Protein AF-A0A261KTI2-F1 (afdb_monomer)

Mean predicted aligned error: 11.31 Å

Nearest PDB structures (foldseek):
  7b5h-assembly1_AC  TM=6.248E-01  e=8.295E-04  Nostoc sp. PCC 7120 = FACHB-418
  7b5h-assembly1_AB  TM=5.427E-01  e=4.202E-04  Nostoc sp. PCC 7120 = FACHB-418
  7b5h-assembly1_AA  TM=5.894E-01  e=1.382E-03  Nostoc sp. PCC 7120 = FACHB-418

Solvent-accessible surface area (backbone atoms only — not comparable to full-atom values): 17090 Å² total; per-residue (Å²): 134,68,74,90,76,68,70,90,76,66,70,62,82,85,62,89,90,61,84,87,48,72,67,50,56,52,33,40,51,48,31,56,53,50,52,52,18,49,52,37,52,59,45,40,45,50,18,40,75,45,68,52,45,77,45,79,36,97,51,76,32,30,37,29,35,33,47,29,34,31,32,28,63,71,27,44,71,28,56,37,72,59,37,34,26,47,95,89,42,80,39,58,43,54,98,74,30,32,67,45,79,54,73,52,73,92,49,51,73,37,54,28,38,33,30,40,28,69,38,73,43,76,29,92,39,95,91,49,62,88,39,75,38,73,42,20,33,42,46,76,38,47,62,91,82,49,78,84,56,76,50,46,40,52,53,27,38,37,40,26,42,67,43,84,48,97,54,105,59,75,58,47,44,45,74,47,80,41,57,87,65,43,44,60,52,41,72,38,72,96,62,58,74,90,74,59,71,94,72,70,77,82,84,77,58,74,92,74,56,73,90,76,57,69,88,76,61,84,74,85,82,78,56,74,93,74,52,76,60,73,92,72,56,96,65,84,80,53,76,88,73,55,72,91,74,61,70,91,75,66,80,82,85,76,60,74,92,76,57,75,92,74,58,74,86,75,58,86,75,85,85,83,79,82,130

Secondary structure (DSSP, 8-state):
--GGG------PPP-TT----HHHHHHHHHHHHHHHHHHHHHHEESEEEEE--EEE-SSTTEEEE--EEEE-TTS-EEEESSEEEETTEEEEEETTEEEEE--SGGGTTEEEEEEEE--EEE---TT-TTPEEE-PEEEEEETTT----TTEEEEEEEEEEEE--SSSSPPEEEEEEE-TTPPBPEE-GGGSPP--GGG--SPPPGGGS----GGG--S----GGGSPPGGG--SPPPGGGS----GGG--SPPPGGGSPPPPGGG--S--PPP-

pLDDT: mean 86.78, std 11.0, range [54.0, 98.38]

Structure (mmCIF, N/CA/C/O backbone):
data_AF-A0A261KTI2-F1
#
_entry.id   AF-A0A261KTI2-F1
#
loop_
_atom_site.group_PDB
_atom_site.id
_atom_site.type_symbol
_atom_site.label_atom_id
_atom_site.label_alt_id
_atom_site.label_comp_id
_atom_site.label_asym_id
_atom_site.label_entity_id
_atom_site.label_seq_id
_atom_site.pdbx_PDB_ins_code
_atom_site.Cartn_x
_atom_site.Cartn_y
_atom_site.Cartn_z
_atom_site.occupancy
_atom_site.B_iso_or_equiv
_atom_site.auth_seq_id
_atom_site.auth_comp_id
_atom_site.auth_asym_id
_atom_site.auth_atom_id
_atom_site.pdbx_PDB_model_num
ATOM 1 N N . MET A 1 1 ? -15.050 9.091 -4.098 1.00 62.00 1 MET A N 1
ATOM 2 C CA . MET A 1 1 ? -15.253 9.089 -5.570 1.00 62.00 1 MET A CA 1
ATOM 3 C C . MET A 1 1 ? -16.630 9.663 -5.857 1.00 62.00 1 MET A C 1
ATOM 5 O O . MET A 1 1 ? -17.587 9.186 -5.263 1.00 62.00 1 MET A O 1
ATOM 9 N N . ASN A 1 2 ? -16.716 10.694 -6.698 1.00 66.12 2 ASN A N 1
ATOM 10 C CA . ASN A 1 2 ? -17.983 11.279 -7.139 1.00 66.12 2 ASN A CA 1
ATOM 11 C C . ASN A 1 2 ? -18.695 10.296 -8.090 1.00 66.12 2 ASN A C 1
ATOM 13 O O . ASN A 1 2 ? -18.054 9.778 -9.008 1.00 66.12 2 ASN A O 1
ATOM 17 N N . THR A 1 3 ? -19.985 10.027 -7.877 1.00 70.88 3 THR A N 1
ATOM 18 C CA . THR A 1 3 ? -20.785 9.113 -8.717 1.00 70.88 3 THR A CA 1
ATOM 19 C C . THR A 1 3 ? -20.888 9.584 -10.167 1.00 70.88 3 THR A C 1
ATOM 21 O O . THR A 1 3 ? -21.030 8.755 -11.059 1.00 70.88 3 THR A O 1
ATOM 24 N N . GLN A 1 4 ? -20.694 10.883 -10.416 1.00 67.25 4 GLN A N 1
ATOM 25 C CA . GLN A 1 4 ? -20.643 11.483 -11.756 1.00 67.25 4 GLN A CA 1
ATOM 26 C C . GLN A 1 4 ? -19.500 10.947 -12.641 1.00 67.25 4 GLN A C 1
ATOM 28 O O . GLN A 1 4 ? -19.539 11.097 -13.857 1.00 67.25 4 GLN A O 1
ATOM 33 N N . ASN A 1 5 ? -18.486 10.302 -12.049 1.00 72.81 5 ASN A N 1
ATOM 34 C CA . ASN A 1 5 ? -17.353 9.724 -12.780 1.00 72.81 5 ASN A CA 1
ATOM 35 C C . ASN A 1 5 ? -17.474 8.207 -13.003 1.00 72.81 5 ASN A C 1
ATOM 37 O O . ASN A 1 5 ? -16.560 7.603 -13.571 1.00 72.81 5 ASN A O 1
ATOM 41 N N . LEU A 1 6 ? -18.562 7.570 -12.555 1.00 82.75 6 LEU A N 1
ATOM 42 C CA . LEU A 1 6 ? -18.787 6.145 -12.792 1.00 82.75 6 LEU A CA 1
ATOM 43 C C . LEU A 1 6 ? -19.265 5.931 -14.229 1.00 82.75 6 LEU A C 1
ATOM 45 O O . LEU A 1 6 ? -20.195 6.582 -14.698 1.00 82.75 6 LEU A O 1
ATOM 49 N N . LYS A 1 7 ? -18.625 4.996 -14.929 1.00 85.56 7 LYS A N 1
ATOM 50 C CA . LYS A 1 7 ? -18.986 4.604 -16.294 1.00 85.56 7 LYS A CA 1
ATOM 51 C C . LYS A 1 7 ? -19.443 3.153 -16.296 1.00 85.56 7 LYS A C 1
ATOM 53 O O . LYS A 1 7 ? -18.895 2.334 -15.562 1.00 85.56 7 LYS A O 1
ATOM 58 N N . SER A 1 8 ? -20.426 2.840 -17.140 1.00 92.06 8 SER A N 1
ATOM 59 C CA . SER A 1 8 ? -20.807 1.451 -17.404 1.00 92.06 8 SER A CA 1
ATOM 60 C C . SER A 1 8 ? -19.604 0.671 -17.940 1.00 92.06 8 SER A C 1
ATOM 62 O O . SER A 1 8 ? -18.870 1.174 -18.795 1.00 92.06 8 SER A O 1
ATOM 64 N N . ILE A 1 9 ? -19.400 -0.544 -17.428 1.00 94.69 9 ILE A N 1
ATOM 65 C CA . ILE A 1 9 ? -18.317 -1.436 -17.843 1.00 94.69 9 ILE A CA 1
ATOM 66 C C . ILE A 1 9 ? -18.925 -2.505 -18.765 1.00 94.69 9 ILE A C 1
ATOM 68 O O . ILE A 1 9 ? -19.623 -3.397 -18.278 1.00 94.69 9 ILE A O 1
ATOM 72 N N . PRO A 1 10 ? -18.709 -2.434 -20.091 1.00 95.38 10 PRO A N 1
ATOM 73 C CA . PRO A 1 10 ? -19.283 -3.398 -21.021 1.00 95.38 10 PRO A CA 1
ATOM 74 C C . PRO A 1 10 ? -18.637 -4.777 -20.844 1.00 95.38 10 PRO A C 1
ATOM 76 O O . PRO A 1 10 ? -17.414 -4.885 -20.781 1.00 95.38 10 PRO A O 1
ATOM 79 N N . LYS A 1 11 ? -19.461 -5.828 -20.820 1.00 97.00 11 LYS A N 1
ATOM 80 C CA . LYS A 1 11 ? -19.029 -7.232 -20.772 1.00 97.00 11 LYS A CA 1
ATOM 81 C C . LYS A 1 11 ? -19.189 -7.903 -22.137 1.00 97.00 11 LYS A C 1
ATOM 83 O O . LYS A 1 11 ? -20.129 -7.573 -22.867 1.00 97.00 11 LYS A O 1
ATOM 88 N N . GLN A 1 12 ? -18.313 -8.850 -22.482 1.00 97.62 12 GLN A N 1
ATOM 89 C CA . GLN A 1 12 ? -18.486 -9.645 -23.694 1.00 97.62 12 GLN A CA 1
ATOM 90 C C . GLN A 1 12 ? -19.656 -10.625 -23.528 1.00 97.62 12 GLN A C 1
ATOM 92 O O . GLN A 1 12 ? -19.701 -11.423 -22.593 1.00 97.62 12 GLN A O 1
ATOM 97 N N . ARG A 1 13 ? -20.611 -10.585 -24.463 1.00 97.00 13 ARG A N 1
ATOM 98 C CA . ARG A 1 13 ? -21.630 -11.629 -24.601 1.00 97.00 13 ARG A CA 1
ATOM 99 C C . ARG A 1 13 ? -21.168 -12.612 -25.667 1.00 97.00 13 ARG A C 1
ATOM 101 O O . ARG A 1 13 ? -21.059 -12.233 -26.830 1.00 97.00 13 ARG A O 1
ATOM 108 N N . TYR A 1 14 ? -20.931 -13.851 -25.261 1.00 97.38 14 TYR A N 1
ATOM 109 C CA . TYR A 1 14 ? -20.654 -14.959 -26.170 1.00 97.38 14 TYR A CA 1
ATOM 110 C C . TYR A 1 14 ? -21.954 -15.651 -26.590 1.00 97.38 14 TYR A C 1
ATOM 112 O O . TYR A 1 14 ? -22.936 -15.641 -25.840 1.00 97.38 14 TYR A O 1
ATOM 120 N N . TYR A 1 15 ? -21.967 -16.221 -27.790 1.00 97.19 15 TYR A N 1
ATOM 121 C CA . TYR A 1 15 ? -23.091 -16.988 -28.325 1.00 97.19 15 TYR A CA 1
ATOM 122 C C . TYR A 1 15 ? -22.604 -18.108 -29.247 1.00 97.19 15 TYR A C 1
ATOM 124 O O . TYR A 1 15 ? -21.469 -18.087 -29.729 1.00 97.19 15 TYR A O 1
ATOM 132 N N . ASP A 1 16 ? -23.471 -19.091 -29.476 1.00 97.94 16 ASP A N 1
ATOM 133 C CA . ASP A 1 16 ? -23.137 -20.278 -30.256 1.00 97.94 16 ASP A CA 1
ATOM 134 C C . ASP A 1 16 ? -22.723 -19.917 -31.682 1.00 97.94 16 ASP A C 1
ATOM 136 O O . ASP A 1 16 ? -23.328 -19.062 -32.331 1.00 97.94 16 ASP A O 1
ATOM 140 N N . GLN A 1 17 ? -21.680 -20.596 -32.166 1.00 96.81 17 GLN A N 1
ATOM 141 C CA . GLN A 1 17 ? -21.107 -20.407 -33.504 1.00 96.81 17 GLN A CA 1
ATOM 142 C C . GLN A 1 17 ? -20.561 -18.990 -33.768 1.00 96.81 17 GLN A C 1
ATOM 144 O O . GLN A 1 17 ? -20.300 -18.625 -34.915 1.00 96.81 17 GLN A O 1
ATOM 149 N N . GLN A 1 18 ? -20.336 -18.188 -32.722 1.00 96.81 18 GLN A N 1
ATOM 150 C CA . GLN A 1 18 ? -19.646 -16.912 -32.860 1.00 96.81 18 GLN A CA 1
ATOM 151 C C . GLN A 1 18 ? -18.210 -17.125 -33.359 1.00 96.81 18 GLN A C 1
ATOM 153 O O . GLN A 1 18 ? -17.408 -17.814 -32.728 1.00 96.81 18 GLN A O 1
ATOM 158 N N . LEU A 1 19 ? -17.843 -16.432 -34.438 1.00 97.75 19 LEU A N 1
ATOM 159 C CA . LEU A 1 19 ? -16.442 -16.259 -34.808 1.00 97.75 19 LEU A CA 1
ATOM 160 C C . LEU A 1 19 ? -15.787 -15.245 -33.858 1.00 97.75 19 LEU A C 1
ATOM 162 O O . LEU A 1 19 ? -16.093 -14.051 -33.922 1.00 97.75 19 LEU A O 1
ATOM 166 N N . LEU A 1 20 ? -14.901 -15.721 -32.981 1.00 97.69 20 LEU A N 1
ATOM 167 C CA . LEU A 1 20 ? -14.215 -14.890 -31.988 1.00 97.69 20 LEU A CA 1
ATOM 168 C C . LEU A 1 20 ? -13.202 -13.946 -32.642 1.00 97.69 20 LEU A C 1
ATOM 170 O O . LEU A 1 20 ? -12.372 -14.362 -33.452 1.00 97.69 20 LEU A O 1
ATOM 174 N N . LYS A 1 21 ? -13.250 -12.669 -32.257 1.00 97.69 21 LYS A N 1
ATOM 175 C CA . LYS A 1 21 ? -12.340 -11.618 -32.733 1.00 97.69 21 LYS A CA 1
ATOM 176 C C . LYS A 1 21 ? -11.503 -11.072 -31.580 1.00 97.69 21 LYS A C 1
ATOM 178 O O . LYS A 1 21 ? -11.926 -11.101 -30.429 1.00 97.69 21 LYS A O 1
ATOM 183 N N . LEU A 1 22 ? -10.359 -10.461 -31.896 1.00 95.62 22 LEU A N 1
ATOM 184 C CA . LEU A 1 22 ? -9.501 -9.774 -30.916 1.00 95.62 22 LEU A CA 1
ATOM 185 C C . LEU A 1 22 ? -10.292 -8.821 -30.000 1.00 95.62 22 LEU A C 1
ATOM 187 O O . LEU A 1 22 ? -10.074 -8.786 -28.793 1.00 95.62 22 LEU A O 1
ATOM 191 N N . VAL A 1 23 ? -11.251 -8.082 -30.567 1.00 96.81 23 VAL A N 1
ATOM 192 C CA . VAL A 1 23 ? -12.087 -7.141 -29.810 1.00 96.81 23 VAL A CA 1
ATOM 193 C C . VAL A 1 23 ? -12.954 -7.823 -28.746 1.00 96.81 23 VAL A C 1
ATOM 195 O O . VAL A 1 23 ? -13.240 -7.200 -27.727 1.00 96.81 23 VAL A O 1
ATOM 198 N N . ASP A 1 24 ? -13.346 -9.085 -28.944 1.00 97.12 24 ASP A N 1
ATOM 199 C CA . ASP A 1 24 ? -14.139 -9.837 -27.968 1.00 97.12 24 ASP A CA 1
ATOM 200 C C . ASP A 1 24 ? -13.289 -10.163 -26.729 1.00 97.12 24 ASP A C 1
ATOM 202 O O . ASP A 1 24 ? -13.703 -9.896 -25.599 1.00 97.12 24 ASP A O 1
ATOM 206 N N . PHE A 1 25 ? -12.052 -10.624 -26.942 1.00 96.44 25 PHE A N 1
ATOM 207 C CA . PHE A 1 25 ? -11.092 -10.889 -25.866 1.00 96.44 25 PHE A CA 1
ATOM 208 C C . PHE A 1 25 ? -10.658 -9.612 -25.149 1.00 96.44 25 PHE A C 1
ATOM 210 O O . PHE A 1 25 ? -10.624 -9.578 -23.920 1.00 96.44 25 PHE A O 1
ATOM 217 N N . GLN A 1 26 ? -10.381 -8.537 -25.894 1.00 95.62 26 GLN A N 1
ATOM 218 C CA . GLN A 1 26 ? -10.013 -7.254 -25.298 1.00 95.62 26 GLN A CA 1
ATOM 219 C C . GLN A 1 26 ? -11.154 -6.695 -24.442 1.00 95.62 26 GLN A C 1
ATOM 221 O O . GLN A 1 26 ? -10.909 -6.142 -23.370 1.00 95.62 26 GLN A O 1
ATOM 226 N N . ARG A 1 27 ? -12.408 -6.847 -24.889 1.00 97.25 27 ARG A N 1
ATOM 227 C CA . ARG A 1 27 ? -13.583 -6.426 -24.118 1.00 97.25 27 ARG A CA 1
ATOM 228 C C . ARG A 1 27 ? -13.707 -7.222 -22.824 1.00 97.25 27 ARG A C 1
ATOM 230 O O . ARG A 1 27 ? -13.893 -6.608 -21.777 1.00 97.25 27 ARG A O 1
ATOM 237 N N . GLU A 1 28 ? -13.546 -8.543 -22.873 1.00 97.56 28 GLU A N 1
ATOM 238 C CA . GLU A 1 28 ? -13.609 -9.377 -21.667 1.00 97.56 28 GLU A CA 1
ATOM 239 C C . GLU A 1 28 ? -12.441 -9.097 -20.703 1.00 97.56 28 GLU A C 1
ATOM 241 O O . GLU A 1 28 ? -12.643 -8.952 -19.496 1.00 97.56 28 GLU A O 1
ATOM 246 N N . GLN A 1 29 ? -11.223 -8.904 -21.218 1.00 95.88 29 GLN A N 1
ATOM 247 C CA . GLN A 1 29 ? -10.071 -8.501 -20.405 1.00 95.88 29 GLN A CA 1
ATOM 248 C C . GLN A 1 29 ? -10.313 -7.142 -19.730 1.00 95.88 29 GLN A C 1
ATOM 250 O O . GLN A 1 29 ? -10.120 -6.997 -18.518 1.00 95.88 29 GLN A O 1
ATOM 255 N N . ASN A 1 30 ? -10.778 -6.151 -20.496 1.00 95.94 30 ASN A N 1
ATOM 256 C CA . ASN A 1 30 ? -11.079 -4.814 -19.991 1.00 95.94 30 ASN A CA 1
ATOM 257 C C . ASN A 1 30 ? -12.186 -4.841 -18.937 1.00 95.94 30 ASN A C 1
ATOM 259 O O . ASN A 1 30 ? -12.078 -4.121 -17.944 1.00 95.94 30 ASN A O 1
ATOM 263 N N . PHE A 1 31 ? -13.209 -5.683 -19.116 1.00 97.06 31 PHE A N 1
ATOM 264 C CA . PHE A 1 31 ? -14.271 -5.883 -18.133 1.00 97.06 31 PHE A CA 1
ATOM 265 C C . PHE A 1 31 ? -13.692 -6.292 -16.773 1.00 97.06 31 PHE A C 1
ATOM 267 O O . PHE A 1 31 ? -13.939 -5.628 -15.763 1.00 97.06 31 PHE A O 1
ATOM 274 N N . HIS A 1 32 ? -12.843 -7.322 -16.750 1.00 97.25 32 HIS A N 1
ATOM 275 C CA . HIS A 1 32 ? -12.219 -7.799 -15.516 1.00 97.25 32 HIS A CA 1
ATOM 276 C C . HIS A 1 32 ? -11.243 -6.791 -14.900 1.00 97.25 32 HIS A C 1
ATOM 278 O O . HIS A 1 32 ? -11.236 -6.607 -13.679 1.00 97.25 32 HIS A O 1
ATOM 284 N N . LEU A 1 33 ? -10.431 -6.118 -15.720 1.00 95.12 33 LEU A N 1
ATOM 285 C CA . LEU A 1 33 ? -9.509 -5.083 -15.246 1.00 95.12 33 LEU A CA 1
ATOM 286 C C . LEU A 1 33 ? -10.261 -3.910 -14.617 1.00 95.12 33 LEU A C 1
ATOM 288 O O . LEU A 1 33 ? -9.904 -3.473 -13.524 1.00 95.12 33 LEU A O 1
ATOM 292 N N . ALA A 1 34 ? -11.301 -3.413 -15.285 1.00 95.38 34 ALA A N 1
ATOM 293 C CA . ALA A 1 34 ? -12.088 -2.285 -14.808 1.00 95.38 34 ALA A CA 1
ATOM 294 C C . ALA A 1 34 ? -12.850 -2.630 -13.522 1.00 95.38 34 ALA A C 1
ATOM 296 O O . ALA A 1 34 ? -12.833 -1.828 -12.592 1.00 95.38 34 ALA A O 1
ATOM 297 N N . HIS A 1 35 ? -13.439 -3.828 -13.420 1.00 95.12 35 HIS A N 1
ATOM 298 C CA . HIS A 1 35 ? -14.119 -4.269 -12.196 1.00 95.12 35 HIS A CA 1
ATOM 299 C C . HIS A 1 35 ? -13.174 -4.329 -10.989 1.00 95.12 35 HIS A C 1
ATOM 301 O O . HIS A 1 35 ? -13.507 -3.786 -9.936 1.00 95.12 35 HIS A O 1
ATOM 307 N N . ARG A 1 36 ? -11.984 -4.933 -11.137 1.00 95.56 36 ARG A N 1
ATOM 308 C CA . ARG A 1 36 ? -10.998 -5.009 -10.042 1.00 95.56 36 ARG A CA 1
ATOM 309 C C . ARG A 1 36 ? -10.494 -3.628 -9.627 1.00 95.56 36 ARG A C 1
ATOM 311 O O . ARG A 1 36 ? -10.463 -3.323 -8.439 1.00 95.56 36 ARG A O 1
ATOM 318 N N . LYS A 1 37 ? -10.146 -2.778 -10.600 1.00 94.88 37 LYS A N 1
ATOM 319 C CA . LYS A 1 37 ? -9.703 -1.399 -10.335 1.00 94.88 37 LYS A CA 1
ATOM 320 C C . LYS A 1 37 ? -10.789 -0.599 -9.621 1.00 94.88 37 LYS A C 1
ATOM 322 O O . LYS A 1 37 ? -10.504 0.026 -8.606 1.00 94.88 37 LYS A O 1
ATOM 327 N N . LEU A 1 38 ? -12.034 -0.684 -10.093 1.00 93.56 38 LEU A N 1
ATOM 328 C CA . LEU A 1 38 ? -13.165 -0.006 -9.468 1.00 93.56 38 LEU A CA 1
ATOM 329 C C . LEU A 1 38 ? -13.383 -0.490 -8.031 1.00 93.56 38 LEU A C 1
ATOM 331 O O . LEU A 1 38 ? -13.522 0.335 -7.136 1.00 93.56 38 LEU A O 1
ATOM 335 N N . GLN A 1 39 ? -13.370 -1.803 -7.786 1.00 93.00 39 GLN A N 1
ATOM 336 C CA . GLN A 1 39 ? -13.510 -2.356 -6.436 1.00 93.00 39 GLN A CA 1
ATOM 337 C C . GLN A 1 39 ? -12.424 -1.821 -5.491 1.00 93.00 39 GLN A C 1
ATOM 339 O O . GLN A 1 39 ? -12.740 -1.360 -4.394 1.00 93.00 39 GLN A O 1
ATOM 344 N N . ASN A 1 40 ? -11.169 -1.806 -5.941 1.00 94.44 40 ASN A N 1
ATOM 345 C CA . ASN A 1 40 ? -10.053 -1.252 -5.177 1.00 94.44 40 ASN A CA 1
ATOM 346 C C . ASN A 1 40 ? -10.256 0.240 -4.876 1.00 94.44 40 ASN A C 1
ATOM 348 O O . ASN A 1 40 ? -10.199 0.644 -3.720 1.00 94.44 40 ASN A O 1
ATOM 352 N N . GLN A 1 41 ? -10.592 1.048 -5.886 1.00 92.00 41 GLN A N 1
ATOM 353 C CA . GLN A 1 41 ? -10.870 2.484 -5.727 1.00 92.00 41 GLN A CA 1
ATOM 354 C C . GLN A 1 41 ? -12.080 2.779 -4.835 1.00 92.00 41 GLN A C 1
ATOM 356 O O . GLN A 1 41 ? -12.215 3.881 -4.288 1.00 92.00 41 GLN A O 1
ATOM 361 N N . LEU A 1 42 ? -13.016 1.833 -4.742 1.00 91.00 42 LEU A N 1
ATOM 362 C CA . LEU A 1 42 ? -14.161 1.945 -3.859 1.00 91.00 42 LEU A CA 1
ATOM 363 C C . LEU A 1 42 ? -13.772 1.662 -2.410 1.00 91.00 42 LEU A C 1
ATOM 365 O O . LEU A 1 42 ? -14.240 2.373 -1.535 1.00 91.00 42 LEU A O 1
ATOM 369 N N . LEU A 1 43 ? -12.894 0.707 -2.131 1.00 91.62 43 LEU A N 1
ATOM 370 C CA . LEU A 1 43 ? -12.661 0.257 -0.756 1.00 91.62 43 LEU A CA 1
ATOM 371 C C . LEU A 1 43 ? -11.399 0.836 -0.111 1.00 91.62 43 LEU A C 1
ATOM 373 O O . LEU A 1 43 ? -11.350 0.947 1.113 1.00 91.62 43 LEU A O 1
ATOM 377 N N . LEU A 1 44 ? -10.397 1.209 -0.907 1.00 94.25 44 LEU A N 1
ATOM 378 C CA . LEU A 1 44 ? -9.035 1.440 -0.435 1.00 94.25 44 LEU A CA 1
ATOM 379 C C . LEU A 1 44 ? -8.522 2.831 -0.814 1.00 94.25 44 LEU A C 1
ATOM 381 O O . LEU A 1 44 ? -8.784 3.339 -1.907 1.00 94.25 44 LEU A O 1
ATOM 385 N N . LYS A 1 45 ? -7.754 3.437 0.094 1.00 94.69 45 LYS A N 1
ATOM 386 C CA . LYS A 1 45 ? -6.867 4.562 -0.215 1.00 94.69 45 LYS A CA 1
ATOM 387 C C . LYS A 1 45 ? -5.559 4.020 -0.816 1.00 94.69 45 LYS A C 1
ATOM 389 O O . LYS A 1 45 ? -5.099 2.964 -0.379 1.00 94.69 45 LYS A O 1
ATOM 394 N N . PRO A 1 46 ? -4.962 4.713 -1.804 1.00 96.12 46 PRO A N 1
ATOM 395 C CA . PRO A 1 46 ? -3.707 4.285 -2.419 1.00 96.12 46 PRO A CA 1
ATOM 396 C C . PRO A 1 46 ? -2.551 4.300 -1.413 1.00 96.12 46 PRO A C 1
ATOM 398 O O . PRO A 1 46 ? -2.539 5.121 -0.496 1.00 96.12 46 PRO A O 1
ATOM 401 N N . GLY A 1 47 ? -1.572 3.419 -1.607 1.00 97.50 47 GLY A N 1
ATOM 402 C CA . GLY A 1 47 ? -0.433 3.274 -0.704 1.00 97.50 47 GLY A CA 1
ATOM 403 C C . GLY A 1 47 ? 0.320 1.959 -0.874 1.00 97.50 47 GLY A C 1
ATOM 404 O O . GLY A 1 47 ? 0.126 1.232 -1.847 1.00 97.50 47 GLY A O 1
ATOM 405 N N . ILE A 1 48 ? 1.187 1.647 0.080 1.00 98.25 48 ILE A N 1
ATOM 406 C CA . ILE A 1 48 ? 1.972 0.416 0.150 1.00 98.25 48 ILE A CA 1
ATOM 407 C C . ILE A 1 48 ? 1.127 -0.670 0.824 1.00 98.25 48 ILE A C 1
ATOM 409 O O . ILE A 1 48 ? 0.522 -0.446 1.868 1.00 98.25 48 ILE A O 1
ATOM 413 N N . LEU A 1 49 ? 1.059 -1.847 0.199 1.00 97.38 49 LEU A N 1
ATOM 414 C CA . LEU A 1 49 ? 0.381 -3.026 0.750 1.00 97.38 49 LEU A CA 1
ATOM 415 C C . LEU A 1 49 ? 1.348 -3.877 1.574 1.00 97.38 49 LEU A C 1
ATOM 417 O O . LEU A 1 49 ? 0.991 -4.379 2.633 1.00 97.38 49 LEU A O 1
ATOM 421 N N . THR A 1 50 ? 2.562 -4.083 1.061 1.00 97.00 50 THR A N 1
ATOM 422 C CA . THR A 1 50 ? 3.611 -4.855 1.736 1.00 97.00 50 THR A CA 1
ATOM 423 C C . THR A 1 50 ? 4.974 -4.598 1.099 1.00 97.00 50 THR A C 1
ATOM 425 O O . THR A 1 50 ? 5.065 -4.273 -0.087 1.00 97.00 50 THR A O 1
ATOM 428 N N . GLY A 1 51 ? 6.049 -4.780 1.866 1.00 97.00 51 GLY A N 1
ATOM 429 C CA . GLY A 1 51 ? 7.419 -4.677 1.370 1.00 97.00 51 GLY A CA 1
ATOM 430 C C . GLY A 1 51 ? 7.798 -3.261 0.929 1.00 97.00 51 GLY A C 1
ATOM 431 O O . GLY A 1 51 ? 7.550 -2.288 1.651 1.00 97.00 51 GLY A O 1
ATOM 432 N N . LEU A 1 52 ? 8.466 -3.156 -0.229 1.00 98.06 52 LEU A N 1
ATOM 433 C CA . LEU A 1 52 ? 9.004 -1.897 -0.776 1.00 98.06 52 LEU A CA 1
ATOM 434 C C . LEU A 1 52 ? 9.902 -1.156 0.226 1.00 98.06 52 LEU A C 1
ATOM 436 O O . LEU A 1 52 ? 9.933 0.075 0.275 1.00 98.06 52 LEU A O 1
ATOM 440 N N . THR A 1 53 ? 10.573 -1.913 1.096 1.00 96.56 53 THR A N 1
ATOM 441 C CA . THR A 1 53 ? 11.411 -1.375 2.168 1.00 96.56 53 THR A CA 1
ATOM 442 C C . THR A 1 53 ? 12.667 -0.759 1.577 1.00 96.56 53 THR A C 1
ATOM 444 O O . THR A 1 53 ? 13.324 -1.386 0.744 1.00 96.56 53 THR A O 1
ATOM 447 N N . ILE A 1 54 ? 13.005 0.440 2.047 1.00 97.62 54 ILE A N 1
ATOM 448 C CA . ILE A 1 54 ? 14.154 1.215 1.591 1.00 97.62 54 ILE A CA 1
ATOM 449 C C . ILE A 1 54 ? 15.234 1.188 2.670 1.00 97.62 54 ILE A C 1
ATOM 451 O O . ILE A 1 54 ? 14.974 1.506 3.828 1.00 97.62 54 ILE A O 1
ATOM 455 N N . GLU A 1 55 ? 16.445 0.799 2.288 1.00 96.62 55 GLU A N 1
ATOM 456 C CA . GLU A 1 55 ? 17.611 0.700 3.167 1.00 96.62 55 GLU A CA 1
ATOM 457 C C . GLU A 1 55 ? 18.840 1.280 2.449 1.00 96.62 55 GLU A C 1
ATOM 459 O O . GLU A 1 55 ? 18.887 1.325 1.217 1.00 96.62 55 GLU A O 1
ATOM 464 N N . LYS A 1 56 ? 19.868 1.697 3.197 1.00 95.00 56 LYS A N 1
ATOM 465 C CA . LYS A 1 56 ? 21.154 2.063 2.584 1.00 95.00 56 LYS A CA 1
ATOM 466 C C . LYS A 1 56 ? 21.800 0.827 1.941 1.00 95.00 56 LYS A C 1
ATOM 468 O O . LYS A 1 56 ? 21.676 -0.293 2.446 1.00 95.00 56 LYS A O 1
ATOM 473 N N . GLY A 1 57 ? 22.476 1.031 0.815 1.00 92.19 57 GLY A N 1
ATOM 474 C CA . GLY A 1 57 ? 23.287 0.009 0.164 1.00 92.19 57 GLY A CA 1
ATOM 475 C C . GLY A 1 57 ? 24.559 -0.317 0.950 1.00 92.19 57 GLY A C 1
ATOM 476 O O . GLY A 1 57 ? 24.872 0.314 1.956 1.00 92.19 57 GLY A O 1
ATOM 477 N N . GLN A 1 58 ? 25.284 -1.344 0.500 1.00 87.62 58 GLN A N 1
ATOM 478 C CA . GLN A 1 58 ? 26.558 -1.744 1.117 1.00 87.62 58 GLN A CA 1
ATOM 479 C C . GLN A 1 58 ? 27.708 -0.808 0.718 1.00 87.62 58 GLN A C 1
ATOM 481 O O . GLN A 1 58 ? 28.656 -0.640 1.479 1.00 87.62 58 GLN A O 1
ATOM 486 N N . THR A 1 59 ? 27.616 -0.196 -0.462 1.00 90.00 59 THR A N 1
ATOM 487 C CA . THR A 1 59 ? 28.570 0.795 -0.967 1.00 90.00 59 THR A CA 1
ATOM 488 C C . THR A 1 59 ? 27.989 2.202 -0.816 1.00 90.00 59 THR A C 1
ATOM 490 O O . THR A 1 59 ? 26.770 2.385 -0.861 1.00 90.00 59 THR A O 1
ATOM 493 N N . GLN A 1 60 ? 28.855 3.205 -0.640 1.00 89.00 60 GLN A N 1
ATOM 494 C CA . GLN A 1 60 ? 28.445 4.613 -0.643 1.00 89.00 60 GLN A CA 1
ATOM 495 C C . GLN A 1 60 ? 27.686 4.962 -1.931 1.00 89.00 60 GLN A C 1
ATOM 497 O O . GLN A 1 60 ? 27.954 4.392 -2.985 1.00 89.00 60 GLN A O 1
ATOM 502 N N . GLY A 1 61 ? 26.700 5.854 -1.826 1.00 91.06 61 GLY A N 1
ATOM 503 C CA . GLY A 1 61 ? 25.844 6.225 -2.958 1.00 91.06 61 GLY A CA 1
ATOM 504 C C . GLY A 1 61 ? 24.812 5.172 -3.380 1.00 91.06 61 GLY A C 1
ATOM 505 O O . GLY A 1 61 ? 23.967 5.476 -4.217 1.00 91.06 61 GLY A O 1
ATOM 506 N N . GLN A 1 62 ? 24.801 3.969 -2.794 1.00 95.06 62 GLN A N 1
ATOM 507 C CA . GLN A 1 62 ? 23.810 2.949 -3.140 1.00 95.06 62 GLN A CA 1
ATOM 508 C C . GLN A 1 62 ? 22.579 2.973 -2.231 1.00 95.06 62 GLN A C 1
ATOM 510 O O . GLN A 1 62 ? 22.667 3.139 -1.011 1.00 95.06 62 GLN A O 1
ATOM 515 N N . LEU A 1 63 ? 21.424 2.700 -2.833 1.00 96.69 63 LEU A N 1
ATOM 516 C CA . LEU A 1 63 ? 20.156 2.459 -2.158 1.00 96.69 63 LEU A CA 1
ATOM 517 C C . LEU A 1 63 ? 19.692 1.030 -2.435 1.00 96.69 63 LEU A C 1
ATOM 519 O O . LEU A 1 63 ? 19.794 0.531 -3.555 1.00 96.69 63 LEU A O 1
ATOM 523 N N . LYS A 1 64 ? 19.145 0.377 -1.416 1.00 96.88 64 LYS A N 1
ATOM 524 C CA . LYS A 1 64 ? 18.554 -0.954 -1.503 1.00 96.88 64 LYS A CA 1
ATOM 525 C C . LYS A 1 64 ? 17.039 -0.852 -1.367 1.00 96.88 64 LYS A C 1
ATOM 527 O O . LYS A 1 64 ? 16.542 -0.279 -0.400 1.00 96.88 64 LYS A O 1
ATOM 532 N N . ILE A 1 65 ? 16.321 -1.492 -2.284 1.00 98.00 65 ILE A N 1
ATOM 533 C CA . ILE A 1 65 ? 14.862 -1.616 -2.263 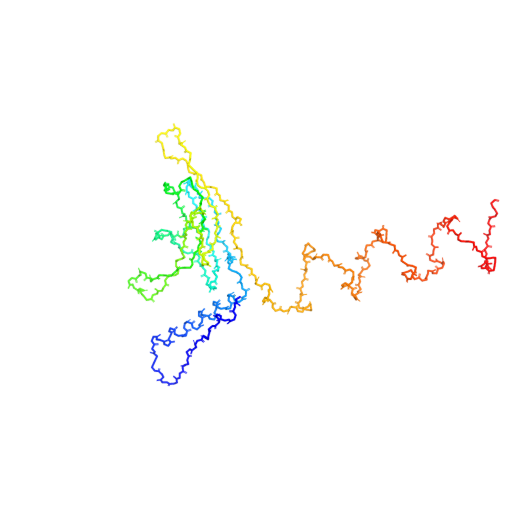1.00 98.00 65 ILE A CA 1
ATOM 534 C C . ILE A 1 65 ? 14.502 -3.101 -2.212 1.00 98.00 65 ILE A C 1
ATOM 536 O O . ILE A 1 65 ? 14.930 -3.881 -3.063 1.00 98.00 65 ILE A O 1
ATOM 540 N N . LYS A 1 66 ? 13.737 -3.519 -1.202 1.00 97.88 66 LYS A N 1
ATOM 541 C CA . LYS A 1 66 ? 13.202 -4.889 -1.141 1.00 97.88 66 LYS A CA 1
ATOM 542 C C . LYS A 1 66 ? 11.943 -5.013 -2.010 1.00 97.88 66 LYS A C 1
ATOM 544 O O . LYS A 1 66 ? 11.182 -4.045 -2.082 1.00 97.88 66 LYS A O 1
ATOM 549 N N . PRO A 1 67 ? 11.688 -6.192 -2.607 1.00 98.12 67 PRO A N 1
ATOM 550 C CA . PRO A 1 67 ? 10.429 -6.492 -3.274 1.00 98.12 67 PRO A CA 1
ATOM 551 C C . PRO A 1 67 ? 9.194 -6.131 -2.445 1.00 98.12 67 PRO A C 1
ATOM 553 O O . PRO A 1 67 ? 9.230 -6.105 -1.210 1.00 98.12 67 PRO A O 1
ATOM 556 N N . GLY A 1 68 ? 8.089 -5.857 -3.124 1.00 98.06 68 GLY A N 1
ATOM 557 C CA . GLY A 1 68 ? 6.826 -5.539 -2.480 1.00 98.06 68 GLY A CA 1
ATOM 558 C C . GLY A 1 68 ? 5.755 -5.081 -3.453 1.00 98.06 68 GLY A C 1
ATOM 559 O O . GLY A 1 68 ? 5.936 -5.092 -4.672 1.00 98.06 68 GLY A O 1
ATOM 560 N N . VAL A 1 69 ? 4.621 -4.687 -2.885 1.00 98.19 69 VAL A N 1
ATOM 561 C CA . VAL A 1 69 ? 3.424 -4.318 -3.632 1.00 98.19 69 VAL A CA 1
ATOM 562 C C . VAL A 1 69 ? 2.869 -3.007 -3.094 1.00 98.19 69 VAL A C 1
ATOM 564 O O . VAL A 1 69 ? 2.745 -2.818 -1.883 1.00 98.19 69 VAL A O 1
ATOM 567 N N . ALA A 1 70 ? 2.496 -2.119 -4.006 1.00 98.31 70 ALA A N 1
ATOM 568 C CA . ALA A 1 70 ? 1.724 -0.917 -3.725 1.00 98.31 70 ALA A CA 1
ATOM 569 C C . ALA A 1 70 ? 0.449 -0.883 -4.577 1.00 98.31 70 ALA A C 1
ATOM 571 O O . ALA A 1 70 ? 0.252 -1.707 -5.470 1.00 98.31 70 ALA A O 1
ATOM 572 N N . MET A 1 71 ? -0.426 0.073 -4.295 1.00 97.75 71 MET A N 1
ATOM 573 C CA . MET A 1 71 ? -1.635 0.352 -5.054 1.00 97.75 71 MET A CA 1
ATOM 574 C C . MET A 1 71 ? -1.723 1.842 -5.360 1.00 97.75 71 MET A C 1
ATOM 576 O O . MET A 1 71 ? -1.616 2.666 -4.454 1.00 97.75 71 MET A O 1
ATOM 580 N N . ASP A 1 72 ? -1.967 2.183 -6.624 1.00 96.50 72 ASP A N 1
ATOM 581 C CA . ASP A 1 72 ? -2.143 3.568 -7.057 1.00 96.50 72 ASP A CA 1
ATOM 582 C C . ASP A 1 72 ? -3.593 4.067 -6.933 1.00 96.50 72 ASP A C 1
ATOM 584 O O . ASP A 1 72 ? -4.535 3.307 -6.700 1.00 96.50 72 ASP A O 1
ATOM 588 N N . ASN A 1 73 ? -3.805 5.371 -7.137 1.00 94.25 73 ASN A N 1
ATOM 589 C CA . ASN A 1 73 ? -5.141 5.978 -7.070 1.00 94.25 73 ASN A CA 1
ATOM 590 C C . ASN A 1 73 ? -6.093 5.509 -8.197 1.00 94.25 73 ASN A C 1
ATOM 592 O O . ASN A 1 73 ? -7.302 5.752 -8.154 1.00 94.25 73 ASN A O 1
ATOM 596 N N . SER A 1 74 ? -5.572 4.822 -9.217 1.00 93.44 74 SER A N 1
ATOM 597 C CA . SER A 1 74 ? -6.374 4.171 -10.259 1.00 93.44 74 SER A CA 1
ATOM 598 C C . SER A 1 74 ? -6.835 2.762 -9.855 1.00 93.44 74 SER A C 1
ATOM 600 O O . SER A 1 74 ? -7.479 2.081 -10.654 1.00 93.44 74 SER A O 1
ATOM 602 N N . GLY A 1 75 ? -6.504 2.305 -8.640 1.00 94.62 75 GLY A N 1
ATOM 603 C CA . GLY A 1 75 ? -6.790 0.955 -8.152 1.00 94.62 75 GLY A CA 1
ATOM 604 C C . GLY A 1 75 ? -5.906 -0.122 -8.783 1.00 94.62 75 GLY A C 1
ATOM 605 O O . GLY A 1 75 ? -6.242 -1.308 -8.695 1.00 94.62 75 GLY A O 1
ATOM 606 N N . ARG A 1 76 ? -4.813 0.266 -9.456 1.00 95.69 76 ARG A N 1
ATOM 607 C CA . ARG A 1 76 ? -3.834 -0.665 -10.031 1.00 95.69 76 ARG A CA 1
ATOM 608 C C . ARG A 1 76 ? -2.857 -1.098 -8.956 1.00 95.69 76 ARG A C 1
ATOM 610 O O . ARG A 1 76 ? -2.395 -0.271 -8.176 1.00 95.69 76 ARG A O 1
ATOM 617 N N . LEU A 1 77 ? -2.519 -2.381 -8.960 1.00 96.81 77 LEU A N 1
ATOM 618 C CA . LEU A 1 77 ? -1.402 -2.888 -8.178 1.00 96.81 77 LEU A CA 1
ATOM 619 C C . LEU A 1 77 ? -0.097 -2.547 -8.896 1.00 96.81 77 LEU A C 1
ATOM 621 O O . LEU A 1 77 ? -0.018 -2.636 -10.116 1.00 96.81 77 LEU A O 1
ATOM 625 N N . ILE A 1 78 ? 0.906 -2.156 -8.126 1.00 97.62 78 ILE A N 1
ATOM 626 C CA . ILE A 1 78 ? 2.278 -1.916 -8.555 1.00 97.62 78 ILE A CA 1
ATOM 627 C C . ILE A 1 78 ? 3.109 -3.006 -7.892 1.00 97.62 78 ILE A C 1
ATOM 629 O O . ILE A 1 78 ? 3.236 -3.014 -6.668 1.00 97.62 78 ILE A O 1
ATOM 633 N N . ILE A 1 79 ? 3.635 -3.937 -8.680 1.00 97.44 79 ILE A N 1
ATOM 634 C CA . ILE A 1 79 ? 4.328 -5.122 -8.172 1.00 97.44 79 ILE A CA 1
ATOM 635 C C . ILE A 1 79 ? 5.811 -4.992 -8.509 1.00 97.44 79 ILE A C 1
ATOM 637 O O . ILE A 1 79 ? 6.189 -5.004 -9.676 1.00 97.44 79 ILE A O 1
ATOM 641 N N . LEU A 1 80 ? 6.652 -4.867 -7.482 1.00 97.56 80 LEU A N 1
ATOM 642 C CA . LEU A 1 80 ? 8.104 -4.907 -7.616 1.00 97.56 80 LEU A CA 1
ATOM 643 C C . LEU A 1 80 ? 8.608 -6.242 -7.076 1.00 97.56 80 LEU A C 1
ATOM 645 O O . LEU A 1 80 ? 8.709 -6.415 -5.863 1.00 97.56 80 LEU A O 1
ATOM 649 N N . VAL A 1 81 ? 8.929 -7.174 -7.970 1.00 95.69 81 VAL A N 1
ATOM 650 C CA . VAL A 1 81 ? 9.464 -8.499 -7.606 1.00 95.69 81 VAL A CA 1
ATOM 651 C C . VAL A 1 81 ? 10.738 -8.843 -8.363 1.00 95.69 81 VAL A C 1
ATOM 653 O O . VAL A 1 81 ? 11.709 -9.245 -7.727 1.00 95.69 81 VAL A O 1
ATOM 656 N N . ASP A 1 82 ? 10.769 -8.585 -9.671 1.00 94.06 82 ASP A N 1
ATOM 657 C CA . ASP A 1 82 ? 11.882 -9.000 -10.533 1.00 94.06 82 ASP A CA 1
ATOM 658 C C . ASP A 1 82 ? 12.732 -7.826 -11.008 1.00 94.06 82 ASP A C 1
ATOM 660 O O . ASP A 1 82 ? 13.957 -7.913 -11.051 1.00 94.06 82 ASP A O 1
ATOM 664 N N . SER A 1 83 ? 12.104 -6.708 -11.368 1.00 95.12 83 SER A N 1
ATOM 665 C CA . SER A 1 83 ? 12.813 -5.540 -11.884 1.00 95.12 83 SER A CA 1
ATOM 666 C C . SER A 1 83 ? 12.005 -4.257 -11.724 1.00 95.12 83 SER A C 1
ATOM 668 O O . SER A 1 83 ? 10.793 -4.289 -11.517 1.00 95.12 83 SER A O 1
ATOM 670 N N . ALA A 1 84 ? 12.689 -3.121 -11.822 1.00 97.19 84 ALA A N 1
ATOM 671 C CA . ALA A 1 84 ? 12.078 -1.805 -11.963 1.00 97.19 84 ALA A CA 1
ATOM 672 C C . ALA A 1 84 ? 12.876 -0.958 -12.950 1.00 97.19 84 ALA A C 1
ATOM 674 O O . ALA A 1 84 ? 14.055 -1.218 -13.195 1.00 97.19 84 ALA A O 1
ATOM 675 N N . LYS A 1 85 ? 12.259 0.096 -13.478 1.00 96.00 85 LYS A N 1
ATOM 676 C CA . LYS A 1 85 ? 12.945 1.086 -14.308 1.00 96.00 85 LYS A CA 1
ATOM 677 C C . LYS A 1 85 ? 13.246 2.363 -13.556 1.00 96.00 85 LYS A C 1
ATOM 679 O O . LYS A 1 85 ? 12.344 2.908 -12.945 1.00 96.00 85 LYS A O 1
ATOM 684 N N . LEU A 1 86 ? 14.45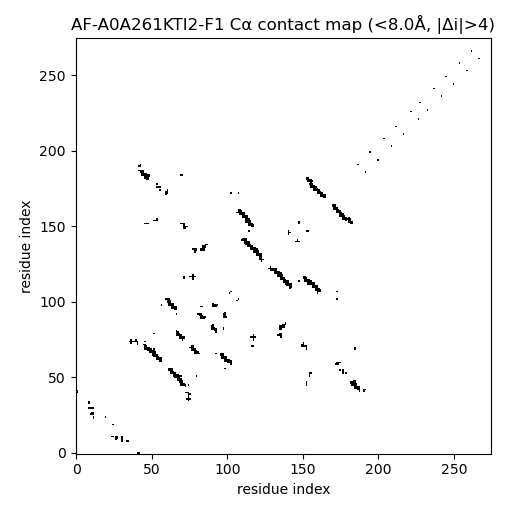6 2.885 -13.693 1.00 95.31 86 LEU A N 1
ATOM 685 C CA . LEU A 1 86 ? 14.823 4.248 -13.306 1.00 95.31 86 LEU A CA 1
ATOM 686 C C . LEU A 1 86 ? 15.533 4.886 -14.504 1.00 95.31 86 LEU A C 1
ATOM 688 O O . LEU A 1 86 ? 16.369 4.237 -15.125 1.00 95.31 86 LEU A O 1
ATOM 692 N N . ASP A 1 87 ? 15.154 6.106 -14.889 1.00 89.06 87 ASP A N 1
ATOM 693 C CA . ASP A 1 87 ? 15.715 6.810 -16.056 1.00 89.06 87 ASP A CA 1
ATOM 694 C C . ASP A 1 87 ? 15.751 5.952 -17.338 1.00 89.06 87 ASP A C 1
ATOM 696 O O . ASP A 1 87 ? 16.742 5.906 -18.064 1.00 89.06 87 ASP A O 1
ATOM 700 N N . ASN A 1 88 ? 14.669 5.206 -17.597 1.00 88.25 88 ASN A N 1
ATOM 701 C CA . ASN A 1 88 ? 14.526 4.222 -18.684 1.00 88.25 88 ASN A CA 1
ATOM 702 C C . ASN A 1 88 ? 15.474 3.010 -18.644 1.00 88.25 88 ASN A C 1
ATOM 704 O O . ASN A 1 88 ? 15.345 2.122 -19.492 1.00 88.25 88 ASN A O 1
ATOM 708 N N . THR A 1 89 ? 16.355 2.919 -17.652 1.00 92.88 89 THR A N 1
ATOM 709 C CA . THR A 1 89 ? 17.244 1.776 -17.433 1.00 92.88 89 THR A CA 1
ATOM 710 C C . THR A 1 89 ? 16.553 0.741 -16.555 1.00 92.88 89 THR A C 1
ATOM 712 O O . THR A 1 89 ? 15.935 1.085 -15.550 1.00 92.88 89 THR A O 1
ATOM 715 N N . VAL A 1 90 ? 16.625 -0.537 -16.938 1.00 94.06 90 VAL A N 1
ATOM 716 C CA . VAL A 1 90 ? 16.075 -1.643 -16.141 1.00 94.06 90 VAL A CA 1
ATOM 717 C C . VAL A 1 90 ? 17.086 -2.052 -15.075 1.00 94.06 90 VAL A C 1
ATOM 719 O O . VAL A 1 90 ? 18.219 -2.410 -15.387 1.00 94.06 90 VAL A O 1
ATOM 722 N N . HIS A 1 91 ? 16.643 -2.051 -13.825 1.00 95.38 91 HIS A N 1
ATOM 723 C CA . HIS A 1 91 ? 17.369 -2.566 -12.674 1.00 95.38 91 HIS A CA 1
ATOM 724 C C . HIS A 1 91 ? 16.709 -3.868 -12.227 1.00 95.38 91 HIS A C 1
ATOM 726 O O . HIS A 1 91 ? 15.526 -3.882 -11.887 1.00 95.38 91 HIS A O 1
ATOM 732 N N . ASN A 1 92 ? 17.467 -4.962 -12.228 1.00 96.00 92 ASN A N 1
ATOM 733 C CA . ASN A 1 92 ? 16.972 -6.268 -11.800 1.00 96.00 92 ASN A CA 1
ATOM 734 C C . ASN A 1 92 ? 17.172 -6.460 -10.295 1.00 96.00 92 ASN A C 1
ATOM 736 O O . ASN A 1 92 ? 18.170 -6.023 -9.715 1.00 96.00 92 ASN A O 1
ATOM 740 N N . VAL A 1 93 ? 16.232 -7.154 -9.669 1.00 96.00 93 VAL A N 1
ATOM 741 C CA . VAL A 1 93 ? 16.342 -7.634 -8.296 1.00 96.00 93 VAL A CA 1
ATOM 742 C C . VAL A 1 93 ? 17.357 -8.776 -8.267 1.00 96.00 93 VAL A C 1
ATOM 744 O O . VAL A 1 93 ? 17.234 -9.762 -8.986 1.00 96.00 93 VAL A O 1
ATOM 747 N N . GLN A 1 94 ? 18.368 -8.656 -7.410 1.00 94.06 94 GLN A N 1
ATOM 748 C CA . GLN A 1 94 ? 19.408 -9.663 -7.204 1.00 94.06 94 GLN A CA 1
ATOM 749 C C . GLN A 1 94 ? 19.459 -10.024 -5.721 1.00 94.06 94 GLN A C 1
ATOM 751 O O . GLN A 1 94 ? 19.508 -9.150 -4.856 1.00 94.06 94 GLN A O 1
ATOM 756 N N . SER A 1 95 ? 19.421 -11.318 -5.396 1.00 92.62 95 SER A N 1
ATOM 757 C CA . SER A 1 95 ? 19.440 -11.800 -4.003 1.00 92.62 95 SER A CA 1
ATOM 758 C C . SER A 1 95 ? 18.374 -11.138 -3.107 1.00 92.62 95 SER A C 1
ATOM 760 O O . SER A 1 95 ? 18.654 -10.768 -1.964 1.00 92.62 95 SER A O 1
ATOM 762 N N . GLY A 1 96 ? 17.161 -10.942 -3.643 1.00 93.56 96 GLY A N 1
ATOM 763 C CA . GLY A 1 96 ? 16.013 -10.371 -2.922 1.00 93.56 96 GLY A CA 1
ATOM 764 C C . GLY A 1 96 ? 16.058 -8.853 -2.715 1.00 93.56 96 GLY A C 1
ATOM 765 O O . GLY A 1 96 ? 15.402 -8.335 -1.809 1.00 93.56 96 GLY A O 1
ATOM 766 N N . LYS A 1 97 ? 16.860 -8.129 -3.502 1.00 94.62 97 LYS A N 1
ATOM 767 C CA . LYS A 1 97 ? 17.009 -6.672 -3.411 1.00 94.62 97 LYS A CA 1
ATOM 768 C C . LYS A 1 97 ? 17.292 -6.042 -4.773 1.00 94.62 97 LYS A C 1
ATOM 770 O O . LYS A 1 97 ? 18.113 -6.541 -5.532 1.00 94.62 97 LYS A O 1
ATOM 775 N N . LEU A 1 98 ? 16.638 -4.923 -5.051 1.00 97.25 98 LEU A N 1
ATOM 776 C CA . LEU A 1 98 ? 16.969 -4.026 -6.151 1.00 97.25 98 LEU A CA 1
ATOM 777 C C . LEU A 1 98 ? 17.960 -2.978 -5.639 1.00 97.25 98 LEU A C 1
ATOM 779 O O . LEU A 1 98 ? 17.719 -2.361 -4.600 1.00 97.25 98 LEU A O 1
ATOM 783 N N . ILE A 1 99 ? 19.080 -2.807 -6.339 1.00 96.75 99 ILE A N 1
ATOM 784 C CA . ILE A 1 99 ? 20.107 -1.821 -5.991 1.00 96.75 99 ILE A CA 1
ATOM 785 C C . ILE A 1 99 ? 20.033 -0.660 -6.979 1.00 96.75 99 ILE A C 1
ATOM 787 O O . ILE A 1 99 ? 20.096 -0.866 -8.192 1.00 96.75 99 ILE A O 1
ATOM 791 N N . LEU A 1 100 ? 19.908 0.552 -6.445 1.00 95.62 100 LEU A N 1
ATOM 792 C CA . LEU A 1 100 ? 20.051 1.794 -7.196 1.00 95.62 100 LEU A CA 1
ATOM 793 C C . LEU A 1 100 ? 21.390 2.431 -6.848 1.00 95.62 100 LEU A C 1
ATOM 795 O O . LEU A 1 100 ? 21.734 2.529 -5.671 1.00 95.62 100 LEU A O 1
ATOM 799 N N . ASP A 1 101 ? 22.115 2.881 -7.864 1.00 94.00 101 ASP A N 1
ATOM 800 C CA . ASP A 1 101 ? 23.341 3.651 -7.698 1.00 94.00 101 ASP A CA 1
ATOM 801 C C . ASP A 1 101 ? 23.046 5.135 -7.941 1.00 94.00 101 ASP A C 1
ATOM 803 O O . ASP A 1 101 ? 22.683 5.541 -9.046 1.00 94.00 101 ASP A O 1
ATOM 807 N N . LEU A 1 102 ? 23.170 5.936 -6.885 1.00 93.50 102 LEU A N 1
ATOM 808 C CA . LEU A 1 102 ? 22.924 7.376 -6.885 1.00 93.50 102 LEU A CA 1
ATOM 809 C C . LEU A 1 102 ? 24.233 8.176 -6.832 1.00 93.50 102 LEU A C 1
ATOM 811 O O . LEU A 1 102 ? 24.222 9.338 -6.432 1.00 93.50 102 LEU A O 1
ATOM 815 N N . SER A 1 103 ? 25.352 7.578 -7.255 1.00 90.62 103 SER A N 1
ATOM 816 C CA . SER A 1 103 ? 26.675 8.224 -7.258 1.00 90.62 103 SER A CA 1
ATOM 817 C C . SER A 1 103 ? 26.877 9.258 -8.372 1.00 90.62 103 SER A C 1
ATOM 819 O O . SER A 1 103 ? 27.915 9.918 -8.438 1.00 90.62 103 SER A O 1
ATOM 821 N N . ASN A 1 104 ? 25.913 9.393 -9.287 1.00 91.25 104 ASN A N 1
ATOM 822 C CA . ASN A 1 104 ? 25.957 10.404 -10.336 1.00 91.25 104 ASN A CA 1
ATOM 823 C C . ASN A 1 104 ? 25.766 11.810 -9.737 1.00 91.25 104 ASN A C 1
ATOM 825 O O . ASN A 1 104 ? 24.830 12.052 -8.972 1.00 91.25 104 ASN A O 1
ATOM 829 N N . SER A 1 105 ? 26.603 12.761 -10.162 1.00 91.38 105 SER A N 1
ATOM 830 C CA . SER A 1 105 ? 26.590 14.145 -9.681 1.00 91.38 105 SER A CA 1
ATOM 831 C C . SER A 1 105 ? 25.254 14.869 -9.842 1.00 91.38 105 SER A C 1
ATOM 833 O O . SER A 1 105 ? 24.986 15.798 -9.080 1.00 91.38 105 SER A O 1
ATOM 835 N N . GLN A 1 106 ? 24.386 14.423 -10.756 1.00 91.62 106 GLN A N 1
ATOM 836 C CA . GLN A 1 106 ? 23.032 14.962 -10.909 1.00 91.62 106 GLN A CA 1
ATOM 837 C C . GLN A 1 106 ? 22.189 14.866 -9.627 1.00 91.62 106 GLN A C 1
ATOM 839 O O . GLN A 1 106 ? 21.309 15.705 -9.412 1.00 91.62 106 GLN A O 1
ATOM 844 N N . TYR A 1 107 ? 22.472 13.872 -8.776 1.00 92.19 107 TYR A N 1
ATOM 845 C CA . TYR A 1 107 ? 21.726 13.587 -7.552 1.00 92.19 107 TYR A CA 1
ATOM 846 C C . TYR A 1 107 ? 22.259 14.314 -6.318 1.00 92.19 107 TYR A C 1
ATOM 848 O O . TYR A 1 107 ? 21.558 14.401 -5.309 1.00 92.19 107 TYR A O 1
ATOM 856 N N . HIS A 1 108 ? 23.486 14.827 -6.382 1.00 93.38 108 HIS A N 1
ATOM 857 C CA . HIS A 1 108 ? 24.210 15.332 -5.223 1.00 93.38 108 HIS A CA 1
ATOM 858 C C . HIS A 1 108 ? 23.651 16.659 -4.706 1.00 93.38 108 HIS A C 1
ATOM 860 O O . HIS A 1 108 ? 23.208 17.513 -5.472 1.00 93.38 108 HIS A O 1
ATOM 866 N N . ASN A 1 109 ? 23.756 16.849 -3.390 1.00 92.94 109 ASN A N 1
ATOM 867 C CA . ASN A 1 109 ? 23.395 18.070 -2.664 1.00 92.94 109 ASN A CA 1
ATOM 868 C C . ASN A 1 109 ? 21.945 18.513 -2.908 1.00 92.94 109 ASN A C 1
ATOM 870 O O . ASN A 1 109 ? 21.641 19.704 -2.973 1.00 92.94 109 ASN A O 1
ATOM 874 N N . LYS A 1 110 ? 21.052 17.528 -3.043 1.00 92.81 110 LYS A N 1
ATOM 875 C CA . LYS A 1 110 ? 19.622 17.702 -3.301 1.00 92.81 110 LYS A CA 1
ATOM 876 C C . LYS A 1 110 ? 18.792 16.764 -2.435 1.00 92.81 110 LYS A C 1
ATOM 878 O O . LYS A 1 110 ? 19.287 15.769 -1.901 1.00 92.81 110 LYS A O 1
ATOM 883 N N . THR A 1 111 ? 17.514 17.108 -2.309 1.00 95.81 111 THR A N 1
ATOM 884 C CA . THR A 1 111 ? 16.505 16.267 -1.665 1.00 95.81 111 THR A CA 1
ATOM 885 C C . THR A 1 111 ? 15.546 15.743 -2.724 1.00 95.81 111 THR A C 1
ATOM 887 O O . THR A 1 111 ? 14.938 16.519 -3.457 1.00 95.81 111 THR A O 1
ATOM 890 N N . TRP A 1 112 ? 15.415 14.425 -2.792 1.00 97.00 112 TRP A N 1
ATOM 891 C CA . TRP A 1 112 ? 14.610 13.721 -3.779 1.00 97.00 112 TRP A CA 1
ATOM 892 C C . TRP A 1 112 ? 13.478 12.971 -3.098 1.00 97.00 112 TRP A C 1
ATOM 894 O O . TRP A 1 112 ? 13.690 12.300 -2.093 1.00 97.00 112 TRP A O 1
ATOM 904 N N . LEU A 1 113 ? 12.284 13.019 -3.671 1.00 97.75 113 LEU A N 1
ATOM 905 C CA . LEU A 1 113 ? 11.217 12.088 -3.343 1.00 97.75 113 LEU A CA 1
ATOM 906 C C . LEU A 1 113 ? 11.338 10.877 -4.268 1.00 97.75 113 LEU A C 1
ATOM 908 O O . LEU A 1 113 ? 11.114 10.987 -5.475 1.00 97.75 113 LEU A O 1
ATOM 912 N N . LEU A 1 114 ? 11.691 9.725 -3.702 1.00 98.12 114 LEU A N 1
ATOM 913 C CA . LEU A 1 114 ? 11.649 8.450 -4.404 1.00 98.12 114 LEU A CA 1
ATOM 914 C C . LEU A 1 114 ? 10.200 7.972 -4.475 1.00 98.12 114 LEU A C 1
ATOM 916 O O . LEU A 1 114 ? 9.533 7.827 -3.448 1.00 98.12 114 LEU A O 1
ATOM 920 N N . THR A 1 115 ? 9.732 7.683 -5.683 1.00 98.38 115 THR A N 1
ATOM 921 C CA . THR A 1 115 ? 8.380 7.177 -5.938 1.00 98.38 115 THR A CA 1
ATOM 922 C C . THR A 1 115 ? 8.409 5.912 -6.782 1.00 98.38 115 THR A C 1
ATOM 924 O O . THR A 1 115 ? 9.395 5.647 -7.470 1.00 98.38 115 THR A O 1
ATOM 927 N N . VAL A 1 116 ? 7.320 5.143 -6.736 1.00 98.38 116 VAL A N 1
ATOM 928 C CA . VAL A 1 116 ? 7.052 4.032 -7.655 1.00 98.38 116 VAL A CA 1
ATOM 929 C C . VAL A 1 116 ? 5.701 4.216 -8.338 1.00 98.38 116 VAL A C 1
ATOM 931 O O . VAL A 1 116 ? 4.736 4.662 -7.718 1.00 98.38 116 VAL A O 1
ATOM 934 N N . GLU A 1 117 ? 5.614 3.853 -9.611 1.00 97.75 117 GLU A N 1
ATOM 935 C CA . GLU A 1 117 ? 4.387 3.888 -10.401 1.00 97.75 117 GLU A CA 1
ATOM 936 C C . GLU A 1 117 ? 4.212 2.622 -11.242 1.00 97.75 117 GLU A C 1
ATOM 938 O O . GLU A 1 117 ? 5.172 1.940 -11.618 1.00 97.75 117 GLU A O 1
ATOM 943 N N . TYR A 1 118 ? 2.953 2.323 -11.562 1.00 97.25 118 TYR A N 1
ATOM 944 C CA . TYR A 1 118 ? 2.614 1.244 -12.479 1.00 97.25 118 TYR A CA 1
ATOM 945 C C . TYR A 1 118 ? 3.146 1.545 -13.878 1.00 97.25 118 TYR A C 1
ATOM 947 O O . TYR A 1 118 ? 2.864 2.605 -14.441 1.00 97.25 118 TYR A O 1
ATOM 955 N N . ASN A 1 119 ? 3.812 0.567 -14.479 1.00 95.62 119 ASN A N 1
ATOM 956 C CA . ASN A 1 119 ? 4.215 0.622 -15.871 1.00 95.62 119 ASN A CA 1
ATOM 957 C C . ASN A 1 119 ? 4.207 -0.784 -16.474 1.00 95.62 119 ASN A C 1
ATOM 959 O O . ASN A 1 119 ? 4.532 -1.764 -15.806 1.00 95.62 119 ASN A O 1
ATOM 963 N N . GLN A 1 120 ? 3.823 -0.857 -17.745 1.00 90.88 120 GLN A N 1
ATOM 964 C CA . GLN A 1 120 ? 3.839 -2.078 -18.537 1.00 90.88 120 GLN A CA 1
ATOM 965 C C . GLN A 1 120 ? 4.489 -1.777 -19.881 1.00 90.88 120 GLN A C 1
ATOM 967 O O . GLN A 1 120 ? 4.330 -0.678 -20.421 1.00 90.88 120 GLN A O 1
ATOM 972 N N . GLU A 1 121 ? 5.197 -2.751 -20.428 1.00 87.88 121 GLU A N 1
ATOM 973 C CA . GLU A 1 121 ? 5.855 -2.641 -21.725 1.00 87.88 121 GLU A CA 1
ATOM 974 C C . GLU A 1 121 ? 5.719 -3.947 -22.493 1.00 87.88 121 GLU A C 1
ATOM 976 O O . GLU A 1 121 ? 5.492 -5.000 -21.900 1.00 87.88 121 GLU A O 1
ATOM 981 N N . GLU A 1 122 ? 5.847 -3.887 -23.814 1.00 83.56 122 GLU A N 1
ATOM 982 C CA . GLU A 1 122 ? 5.884 -5.095 -24.634 1.00 83.56 122 GLU A CA 1
ATOM 983 C C . GLU A 1 122 ? 7.079 -5.965 -24.224 1.00 83.56 122 GLU A C 1
ATOM 985 O O . GLU A 1 122 ? 8.197 -5.475 -24.022 1.00 83.56 122 GLU A O 1
ATOM 990 N N . TYR A 1 123 ? 6.832 -7.263 -24.072 1.00 77.06 123 TYR A N 1
ATOM 991 C CA . TYR A 1 123 ? 7.849 -8.242 -23.724 1.00 77.06 123 TYR A CA 1
ATOM 992 C C . TYR A 1 123 ? 8.814 -8.400 -24.904 1.00 77.06 123 TYR A C 1
ATOM 994 O O . TYR A 1 123 ? 8.440 -8.855 -25.984 1.00 77.06 123 TYR A O 1
ATOM 1002 N N . LYS A 1 124 ? 10.069 -7.979 -24.707 1.00 68.50 124 LYS A N 1
ATOM 1003 C CA . LYS A 1 124 ? 11.106 -7.933 -25.751 1.00 68.50 124 LYS A CA 1
ATOM 1004 C C . LYS A 1 124 ? 11.854 -9.262 -25.886 1.00 68.50 124 LYS A C 1
ATOM 1006 O O . LYS A 1 124 ? 13.081 -9.285 -25.845 1.00 68.50 124 LYS A O 1
ATOM 1011 N N . ASP A 1 125 ? 11.115 -10.352 -26.024 1.00 68.06 125 ASP A N 1
ATOM 1012 C CA . ASP A 1 125 ? 11.652 -11.666 -26.379 1.00 68.06 125 ASP A CA 1
ATOM 1013 C C . ASP A 1 125 ? 11.176 -12.011 -27.799 1.00 68.06 125 ASP A C 1
ATOM 1015 O O . ASP A 1 125 ? 9.961 -12.011 -28.029 1.00 68.06 125 ASP A O 1
ATOM 1019 N N . PRO A 1 126 ? 12.089 -12.274 -28.754 1.00 62.22 126 PRO A N 1
ATOM 1020 C CA . PRO A 1 126 ? 11.733 -12.683 -30.112 1.00 62.22 126 PRO A CA 1
ATOM 1021 C C . PRO A 1 126 ? 10.780 -13.883 -30.164 1.00 62.22 126 PRO A C 1
ATOM 1023 O O . PRO A 1 126 ? 9.943 -13.942 -31.062 1.00 62.22 126 PRO A O 1
ATOM 1026 N N . ASP A 1 127 ? 10.867 -14.792 -29.188 1.00 70.12 127 ASP A N 1
ATOM 1027 C CA . ASP A 1 127 ? 10.064 -16.017 -29.140 1.00 70.12 127 ASP A CA 1
ATOM 1028 C C . ASP A 1 127 ? 8.724 -15.821 -28.403 1.00 70.12 127 ASP A C 1
ATOM 1030 O O . ASP A 1 127 ? 7.815 -16.642 -28.524 1.00 70.12 127 ASP A O 1
ATOM 1034 N N . ASN A 1 128 ? 8.564 -14.711 -27.669 1.00 65.88 128 ASN A N 1
ATOM 1035 C CA . ASN A 1 128 ? 7.393 -14.417 -26.830 1.00 65.88 128 ASN A CA 1
ATOM 1036 C C . ASN A 1 128 ? 6.872 -12.977 -26.999 1.00 65.88 128 ASN A C 1
ATOM 1038 O O . ASN A 1 128 ? 6.294 -12.400 -26.073 1.00 65.88 128 ASN A O 1
ATOM 1042 N N . SER A 1 129 ? 7.009 -12.398 -28.194 1.00 64.31 129 SER A N 1
ATOM 1043 C CA . SER A 1 129 ? 6.718 -10.982 -28.489 1.00 64.31 129 SER A CA 1
ATOM 1044 C C . SER A 1 129 ? 5.248 -10.550 -28.328 1.00 64.31 129 SER A C 1
ATOM 1046 O O . SER A 1 129 ? 4.898 -9.415 -28.636 1.00 64.31 129 SER A O 1
ATOM 1048 N N . SER A 1 130 ? 4.361 -11.449 -27.888 1.00 73.12 130 SER A N 1
ATOM 1049 C CA . SER A 1 130 ? 2.927 -11.195 -27.671 1.00 73.12 130 SER A CA 1
ATOM 1050 C C . SER A 1 130 ? 2.553 -10.983 -26.198 1.00 73.12 130 SER A C 1
ATOM 1052 O O . SER A 1 130 ? 1.368 -10.921 -25.868 1.00 73.12 130 SER A O 1
ATOM 1054 N N . GLN A 1 131 ? 3.536 -10.911 -25.296 1.00 82.50 131 GLN A N 1
ATOM 1055 C CA . GLN A 1 131 ? 3.303 -10.735 -23.861 1.00 82.50 131 GLN A CA 1
ATOM 1056 C C . GLN A 1 131 ? 3.551 -9.284 -23.430 1.00 82.50 131 GLN A C 1
ATOM 1058 O O . GLN A 1 131 ? 4.342 -8.562 -24.031 1.00 82.50 131 GLN A O 1
ATOM 1063 N N . TRP A 1 132 ? 2.875 -8.854 -22.367 1.00 84.62 132 TRP A N 1
ATOM 1064 C CA . TRP A 1 132 ? 3.179 -7.601 -21.676 1.00 84.62 132 TRP A CA 1
ATOM 1065 C C . TRP A 1 132 ? 3.997 -7.919 -20.431 1.00 84.62 132 TRP A C 1
ATOM 1067 O O . TRP A 1 132 ? 3.633 -8.821 -19.678 1.00 84.62 132 TRP A O 1
ATOM 1077 N N . ASN A 1 133 ? 5.071 -7.168 -20.204 1.00 86.31 133 ASN A N 1
ATOM 1078 C CA . ASN A 1 133 ? 5.831 -7.222 -18.965 1.00 86.31 133 ASN A CA 1
ATOM 1079 C C . ASN A 1 133 ? 5.428 -6.068 -18.051 1.00 86.31 133 ASN A C 1
ATOM 1081 O O . ASN A 1 133 ? 5.500 -4.903 -18.454 1.00 86.31 133 ASN A O 1
ATOM 1085 N N . GLU A 1 134 ? 5.050 -6.374 -16.814 1.00 89.94 134 GLU A N 1
ATOM 1086 C CA . GLU A 1 134 ? 4.858 -5.354 -15.787 1.00 89.94 134 GLU A CA 1
ATOM 1087 C C . GLU A 1 134 ? 6.211 -5.039 -15.147 1.00 89.94 134 GLU A C 1
ATOM 1089 O O . GLU A 1 134 ? 6.724 -5.792 -14.325 1.00 89.94 134 GLU A O 1
ATOM 1094 N N . ILE A 1 135 ? 6.800 -3.911 -15.548 1.00 94.50 135 ILE A N 1
ATOM 1095 C CA . ILE A 1 135 ? 8.048 -3.403 -14.976 1.00 94.50 135 ILE A CA 1
ATOM 1096 C C . ILE A 1 135 ? 7.732 -2.040 -14.364 1.00 94.50 135 ILE A C 1
ATOM 1098 O O . ILE A 1 135 ? 7.640 -1.062 -15.120 1.00 94.50 135 ILE A O 1
ATOM 1102 N N . PRO A 1 136 ? 7.547 -1.939 -13.033 1.00 97.44 136 PRO A N 1
ATOM 1103 C CA . PRO A 1 136 ? 7.232 -0.674 -12.385 1.00 97.44 136 PRO A CA 1
ATOM 1104 C C . PRO A 1 136 ? 8.331 0.358 -12.635 1.00 97.44 136 PRO A C 1
ATOM 1106 O O . PRO A 1 136 ? 9.516 0.030 -12.734 1.00 97.44 136 PRO A O 1
ATOM 1109 N N . LYS A 1 137 ? 7.937 1.626 -12.719 1.00 97.56 137 LYS A N 1
ATOM 1110 C CA . LYS A 1 137 ? 8.876 2.742 -12.847 1.00 97.56 137 LYS A CA 1
ATOM 1111 C C . LYS A 1 137 ? 9.133 3.345 -11.477 1.00 97.56 137 LYS A C 1
ATOM 1113 O O . LYS A 1 137 ? 8.209 3.592 -10.711 1.00 97.56 137 LYS A O 1
ATOM 1118 N N . LEU A 1 138 ? 10.399 3.567 -11.185 1.00 98.19 138 LEU A N 1
ATOM 1119 C CA . LEU A 1 138 ? 10.897 4.367 -10.088 1.00 98.19 138 LEU A CA 1
ATOM 1120 C C . LEU A 1 138 ? 11.242 5.748 -10.635 1.00 98.19 138 LEU A C 1
ATOM 1122 O O . LEU A 1 138 ? 11.757 5.876 -11.746 1.00 98.19 138 LEU A O 1
ATOM 1126 N N . ALA A 1 139 ? 10.975 6.777 -9.842 1.00 97.06 139 ALA A N 1
ATOM 1127 C CA . ALA A 1 139 ? 11.356 8.141 -10.172 1.00 97.06 139 ALA A CA 1
ATOM 1128 C C . ALA A 1 139 ? 11.908 8.849 -8.938 1.00 97.06 139 ALA A C 1
ATOM 1130 O O . ALA A 1 139 ? 11.392 8.680 -7.830 1.00 97.06 139 ALA A O 1
ATOM 1131 N N . LEU A 1 140 ? 12.937 9.664 -9.157 1.00 96.69 140 LEU A N 1
ATOM 1132 C CA . LEU A 1 140 ? 13.472 10.605 -8.182 1.00 96.69 140 LEU A CA 1
ATOM 1133 C C . LEU A 1 140 ? 12.967 11.995 -8.556 1.00 96.69 140 LEU A C 1
ATOM 1135 O O . LEU A 1 140 ? 13.358 12.560 -9.574 1.00 96.69 140 LEU A O 1
ATOM 1139 N N . ILE A 1 141 ? 12.065 12.534 -7.741 1.00 95.62 141 ILE A N 1
ATOM 1140 C CA . ILE A 1 141 ? 11.424 13.826 -7.990 1.00 95.62 141 ILE A CA 1
ATOM 1141 C C . ILE A 1 141 ? 12.075 14.871 -7.094 1.00 95.62 141 ILE A C 1
ATOM 1143 O O . ILE A 1 141 ? 12.066 14.729 -5.873 1.00 95.62 141 ILE A O 1
ATOM 1147 N N . ASP A 1 142 ? 12.629 15.926 -7.685 1.00 93.38 142 ASP A N 1
ATOM 1148 C CA . ASP A 1 142 ? 13.142 17.060 -6.919 1.00 93.38 142 ASP A CA 1
ATOM 1149 C C . ASP A 1 142 ? 11.956 17.827 -6.312 1.00 93.38 142 ASP A C 1
ATOM 1151 O O . ASP A 1 142 ? 11.184 18.482 -7.022 1.00 93.38 142 ASP A O 1
ATOM 1155 N N . THR A 1 143 ? 11.803 17.729 -4.989 1.00 83.38 143 THR A N 1
ATOM 1156 C CA . THR A 1 143 ? 10.652 18.275 -4.252 1.00 83.38 143 THR A CA 1
ATOM 1157 C C . THR A 1 143 ? 10.596 19.798 -4.261 1.00 83.38 143 THR A C 1
ATOM 1159 O O . THR A 1 143 ? 9.550 20.370 -3.950 1.00 83.38 143 THR A O 1
ATOM 1162 N N . SER A 1 144 ? 11.691 20.464 -4.642 1.00 85.00 144 SER A N 1
ATOM 1163 C CA . SER A 1 144 ? 11.729 21.919 -4.800 1.00 85.00 144 SER A CA 1
ATOM 1164 C C . SER A 1 144 ? 11.097 22.395 -6.111 1.00 85.00 144 SER A C 1
ATOM 1166 O O . SER A 1 144 ? 10.649 23.538 -6.191 1.00 85.00 144 SER A O 1
ATOM 1168 N N . THR A 1 145 ? 11.024 21.528 -7.129 1.00 86.81 145 THR A N 1
ATOM 1169 C CA . THR A 1 145 ? 10.585 21.909 -8.484 1.00 86.81 145 THR A CA 1
ATOM 1170 C C . THR A 1 145 ? 9.303 21.218 -8.930 1.00 86.81 145 THR A C 1
ATOM 1172 O O . THR A 1 145 ? 8.565 21.771 -9.743 1.00 86.81 145 THR A O 1
ATOM 1175 N N . SER A 1 146 ? 9.030 20.014 -8.425 1.00 89.88 146 SER A N 1
ATOM 1176 C CA . SER A 1 146 ? 7.961 19.151 -8.929 1.00 89.88 146 SER A CA 1
ATOM 1177 C C . SER A 1 146 ? 7.265 18.387 -7.805 1.00 89.88 146 SER A C 1
ATOM 1179 O O . SER A 1 146 ? 7.805 18.190 -6.718 1.00 89.88 146 SER A O 1
ATOM 1181 N N . LYS A 1 147 ? 6.038 17.933 -8.077 1.00 90.38 147 LYS A N 1
ATOM 1182 C CA . LYS A 1 147 ? 5.253 17.077 -7.176 1.00 90.38 147 LYS A CA 1
ATOM 1183 C C . LYS A 1 147 ? 4.992 15.727 -7.831 1.00 90.38 147 LYS A C 1
ATOM 1185 O O . LYS A 1 147 ? 4.862 15.651 -9.051 1.00 90.38 147 LYS A O 1
ATOM 1190 N N . ALA A 1 148 ? 4.874 14.690 -7.008 1.00 92.31 148 ALA A N 1
ATOM 1191 C CA . ALA A 1 148 ? 4.452 13.374 -7.466 1.00 92.31 148 ALA A CA 1
ATOM 1192 C C . ALA A 1 148 ? 3.060 13.435 -8.109 1.00 92.31 148 ALA A C 1
ATOM 1194 O O . ALA A 1 148 ? 2.170 14.157 -7.644 1.00 92.31 148 ALA A O 1
ATOM 1195 N N . SER A 1 149 ? 2.872 12.668 -9.181 1.00 92.94 149 SER A N 1
ATOM 1196 C CA . SER A 1 149 ? 1.554 12.478 -9.784 1.00 92.94 149 SER A CA 1
ATOM 1197 C C . SER A 1 149 ? 0.642 11.668 -8.856 1.00 92.94 149 SER A C 1
ATOM 1199 O O . SER A 1 149 ? 1.093 10.982 -7.941 1.00 92.94 149 SER A O 1
ATOM 1201 N N . ASN A 1 150 ? -0.666 11.687 -9.108 1.00 90.75 150 ASN A N 1
ATOM 1202 C CA . ASN A 1 150 ? -1.622 10.910 -8.312 1.00 90.75 150 ASN A CA 1
ATOM 1203 C C . ASN A 1 150 ? -1.527 9.384 -8.530 1.00 90.75 150 ASN A C 1
ATOM 1205 O O . ASN A 1 150 ? -2.189 8.630 -7.819 1.00 90.75 150 ASN A O 1
ATOM 1209 N N . THR A 1 151 ? -0.742 8.917 -9.505 1.00 94.31 151 THR A N 1
ATOM 1210 C CA . THR A 1 151 ? -0.474 7.489 -9.746 1.00 94.31 151 THR A CA 1
ATOM 1211 C C . THR A 1 151 ? 0.866 7.019 -9.186 1.00 94.31 151 THR A C 1
ATOM 1213 O O . THR A 1 151 ? 1.161 5.828 -9.251 1.00 94.31 151 THR A O 1
ATOM 1216 N N . GLN A 1 152 ? 1.666 7.939 -8.648 1.00 97.19 152 GLN A N 1
ATOM 1217 C CA . GLN A 1 152 ? 2.940 7.650 -8.002 1.00 97.19 152 GLN A CA 1
ATOM 1218 C C . GLN A 1 152 ? 2.745 7.458 -6.499 1.00 97.19 152 GLN A C 1
ATOM 1220 O O . GLN A 1 152 ? 2.052 8.236 -5.843 1.00 97.19 152 GLN A O 1
ATOM 1225 N N . ILE A 1 153 ? 3.382 6.426 -5.952 1.00 98.12 153 ILE A N 1
ATOM 1226 C CA . ILE A 1 153 ? 3.401 6.132 -4.519 1.00 98.12 153 ILE A CA 1
ATOM 1227 C C . ILE A 1 153 ? 4.769 6.494 -3.957 1.00 98.12 153 ILE A C 1
ATOM 1229 O O . ILE A 1 153 ? 5.792 5.984 -4.412 1.00 98.12 153 ILE A O 1
ATOM 1233 N N . SER A 1 154 ? 4.777 7.378 -2.963 1.00 97.56 154 SER A N 1
ATOM 1234 C CA . SER A 1 154 ? 5.981 7.800 -2.248 1.00 97.56 154 SER A CA 1
ATOM 1235 C C . SER A 1 154 ? 6.595 6.643 -1.464 1.00 97.56 154 SER A C 1
ATOM 1237 O O . SER A 1 154 ? 5.914 5.981 -0.683 1.00 97.56 154 SER A O 1
ATOM 1239 N N . LEU A 1 155 ? 7.896 6.420 -1.651 1.00 98.00 155 LEU A N 1
ATOM 1240 C CA . LEU A 1 155 ? 8.657 5.371 -0.971 1.00 98.00 155 LEU A CA 1
ATOM 1241 C C . LEU A 1 155 ? 9.610 5.914 0.092 1.00 98.00 155 LEU A C 1
ATOM 1243 O O . LEU A 1 155 ? 9.797 5.257 1.111 1.00 98.00 155 LEU A O 1
ATOM 1247 N N . ALA A 1 156 ? 10.238 7.065 -0.150 1.00 97.94 156 ALA A N 1
ATOM 1248 C CA . ALA A 1 156 ? 11.119 7.736 0.803 1.00 97.94 156 ALA A CA 1
ATOM 1249 C C . ALA A 1 156 ? 11.459 9.148 0.316 1.00 97.94 156 ALA A C 1
ATOM 1251 O O . ALA A 1 156 ? 11.508 9.395 -0.891 1.00 97.94 156 ALA A O 1
ATOM 1252 N N . THR A 1 157 ? 11.788 10.036 1.247 1.00 97.62 157 THR A N 1
ATOM 1253 C CA . THR A 1 157 ? 12.567 11.238 0.944 1.00 97.62 157 THR A CA 1
ATOM 1254 C C . THR A 1 157 ? 14.044 10.910 1.142 1.00 97.62 157 THR A C 1
ATOM 1256 O O . THR A 1 157 ? 14.434 10.340 2.160 1.00 97.62 157 THR A O 1
ATOM 1259 N N . LEU A 1 158 ? 14.868 11.243 0.155 1.00 97.38 158 LEU A N 1
ATOM 1260 C CA . LEU A 1 158 ? 16.297 10.964 0.117 1.00 97.38 158 LEU A CA 1
ATOM 1261 C C . LEU A 1 158 ? 17.053 12.284 0.065 1.00 97.38 158 LEU A C 1
ATOM 1263 O O . LEU A 1 158 ? 16.959 13.013 -0.922 1.00 97.38 158 LEU A O 1
ATOM 1267 N N . LYS A 1 159 ? 17.831 12.586 1.100 1.00 96.00 159 LYS A N 1
ATOM 1268 C CA . LYS A 1 159 ? 18.750 13.724 1.079 1.00 96.00 159 LYS A CA 1
ATOM 1269 C C . LYS A 1 159 ? 20.155 13.209 0.815 1.00 96.00 159 LYS A C 1
ATOM 1271 O O . LYS A 1 159 ? 20.692 12.416 1.587 1.00 96.00 159 LYS A O 1
ATOM 1276 N N . ILE A 1 160 ? 20.722 13.638 -0.306 1.00 95.25 160 ILE A N 1
ATOM 1277 C CA . ILE A 1 160 ? 22.010 13.154 -0.800 1.00 95.25 160 ILE A CA 1
ATOM 1278 C C . ILE A 1 160 ? 23.018 14.280 -0.629 1.00 95.25 160 ILE A C 1
ATOM 1280 O O . ILE A 1 160 ? 22.846 15.360 -1.192 1.00 95.25 160 ILE A O 1
ATOM 1284 N N . THR A 1 161 ? 24.069 14.039 0.145 1.00 94.81 161 THR A N 1
ATOM 1285 C CA . THR A 1 161 ? 25.116 15.026 0.437 1.00 94.81 161 THR A CA 1
ATOM 1286 C C . THR A 1 161 ? 26.472 14.482 0.042 1.00 94.81 161 THR A C 1
ATOM 1288 O O . THR A 1 161 ? 26.758 13.310 0.296 1.00 94.81 161 THR A O 1
ATOM 1291 N N . THR A 1 162 ? 27.318 15.342 -0.518 1.00 93.69 162 THR A N 1
ATOM 1292 C CA . THR A 1 162 ? 28.715 15.001 -0.797 1.00 93.69 162 THR A CA 1
ATOM 1293 C C . THR A 1 162 ? 29.671 15.751 0.105 1.00 93.69 162 THR A C 1
ATOM 1295 O O . THR A 1 162 ? 29.549 16.969 0.243 1.00 93.69 162 THR A O 1
ATOM 1298 N N . SER A 1 163 ? 30.673 15.051 0.622 1.00 87.88 163 SER A N 1
ATOM 1299 C CA . SER A 1 163 ? 31.800 15.655 1.327 1.00 87.88 163 SER A CA 1
ATOM 1300 C C . SER A 1 163 ? 33.076 15.508 0.491 1.00 87.88 163 SER A C 1
ATOM 1302 O O . SER A 1 163 ? 33.309 14.445 -0.091 1.00 87.88 163 SER A O 1
ATOM 1304 N N . PRO A 1 164 ? 33.905 16.562 0.376 1.00 81.69 164 PRO A N 1
ATOM 1305 C CA . PRO A 1 164 ? 35.174 16.456 -0.329 1.00 81.69 164 PRO A CA 1
ATOM 1306 C C . PRO A 1 164 ? 36.087 15.473 0.408 1.00 81.69 164 PRO A C 1
ATOM 1308 O O . PRO A 1 164 ? 36.290 15.587 1.617 1.00 81.69 164 PRO A O 1
ATOM 1311 N N . THR A 1 165 ? 36.660 14.515 -0.316 1.00 71.81 165 THR A N 1
ATOM 1312 C CA . THR A 1 165 ? 37.722 13.663 0.223 1.00 71.81 165 THR A CA 1
ATOM 1313 C C . THR A 1 165 ? 39.022 14.461 0.306 1.00 71.81 165 THR A C 1
ATOM 1315 O O . THR A 1 165 ? 39.374 15.186 -0.621 1.00 71.81 165 THR A O 1
ATOM 1318 N N . GLN A 1 166 ? 39.755 14.331 1.417 1.00 63.16 166 GLN A N 1
ATOM 1319 C CA . GLN A 1 166 ? 40.990 15.097 1.677 1.00 63.16 166 GLN A CA 1
ATOM 1320 C C . GLN A 1 166 ? 42.178 14.707 0.769 1.00 63.16 166 GLN A C 1
ATOM 1322 O O . GLN A 1 166 ? 43.222 15.352 0.790 1.00 63.16 166 GLN A O 1
ATOM 1327 N N . THR A 1 167 ? 42.025 13.675 -0.056 1.00 54.00 167 THR A N 1
ATOM 1328 C CA . THR A 1 167 ? 42.971 13.227 -1.086 1.00 54.00 167 THR A CA 1
ATOM 1329 C C . THR A 1 167 ? 42.227 13.093 -2.419 1.00 54.00 167 THR A C 1
ATOM 1331 O O . THR A 1 167 ? 41.002 12.993 -2.401 1.00 54.00 167 THR A O 1
ATOM 1334 N N . HIS A 1 168 ? 42.941 13.131 -3.558 1.00 59.09 168 HIS A N 1
ATOM 1335 C CA . HIS A 1 168 ? 42.443 13.076 -4.952 1.00 59.09 168 HIS A CA 1
ATOM 1336 C C . HIS A 1 168 ? 41.567 11.838 -5.290 1.00 59.09 168 HIS A C 1
ATOM 1338 O O . HIS A 1 168 ? 41.901 11.042 -6.165 1.00 59.09 168 HIS A O 1
ATOM 1344 N N . GLY A 1 169 ? 40.456 11.656 -4.587 1.00 66.25 169 GLY A N 1
ATOM 1345 C CA . GLY A 1 169 ? 39.477 10.592 -4.737 1.00 66.25 169 GLY A CA 1
ATOM 1346 C C . GLY A 1 169 ? 38.094 11.150 -5.065 1.00 66.25 169 GLY A C 1
ATOM 1347 O O . GLY A 1 169 ? 37.866 12.361 -5.061 1.00 66.25 169 GLY A O 1
ATOM 1348 N N . SER A 1 170 ? 37.172 10.248 -5.393 1.00 75.56 170 SER A N 1
ATOM 1349 C CA . SER A 1 170 ? 35.758 10.578 -5.570 1.00 75.56 170 SER A CA 1
ATOM 1350 C C . SER A 1 170 ? 35.165 11.100 -4.254 1.00 75.56 170 SER A C 1
ATOM 1352 O O . SER A 1 170 ? 35.533 10.588 -3.197 1.00 75.56 170 SER A O 1
ATOM 1354 N N . PRO A 1 171 ? 34.251 12.088 -4.296 1.00 83.25 171 PRO A N 1
ATOM 1355 C CA . PRO A 1 171 ? 33.633 12.624 -3.088 1.00 83.25 171 PRO A CA 1
ATOM 1356 C C . PRO A 1 171 ? 32.906 11.525 -2.306 1.00 83.25 171 PRO A C 1
ATOM 1358 O O . PRO A 1 171 ? 32.295 10.635 -2.898 1.00 83.25 171 PRO A O 1
ATOM 1361 N N . GLU A 1 172 ? 32.935 11.620 -0.979 1.00 90.00 172 GLU A N 1
ATOM 1362 C CA . GLU A 1 172 ? 32.162 10.735 -0.111 1.00 90.00 172 GLU A CA 1
ATOM 1363 C C . GLU A 1 172 ? 30.675 11.077 -0.246 1.00 90.00 172 GLU A C 1
ATOM 1365 O O . GLU A 1 172 ? 30.286 12.236 -0.084 1.00 90.00 172 GLU A O 1
ATOM 1370 N N . ILE A 1 173 ? 29.847 10.076 -0.554 1.00 93.62 173 ILE A N 1
ATOM 1371 C CA . ILE A 1 173 ? 28.406 10.245 -0.777 1.00 93.62 173 ILE A CA 1
ATOM 1372 C C . ILE A 1 173 ? 27.637 9.644 0.398 1.00 93.62 173 ILE A C 1
ATOM 1374 O O . ILE A 1 173 ? 27.652 8.428 0.614 1.00 93.62 173 ILE A O 1
ATOM 1378 N N . ASN A 1 174 ? 26.896 10.488 1.113 1.00 93.31 174 ASN A N 1
ATOM 1379 C CA . ASN A 1 174 ? 25.966 10.066 2.156 1.00 93.31 174 ASN A CA 1
ATOM 1380 C C . ASN A 1 174 ? 24.513 10.232 1.693 1.00 93.31 174 A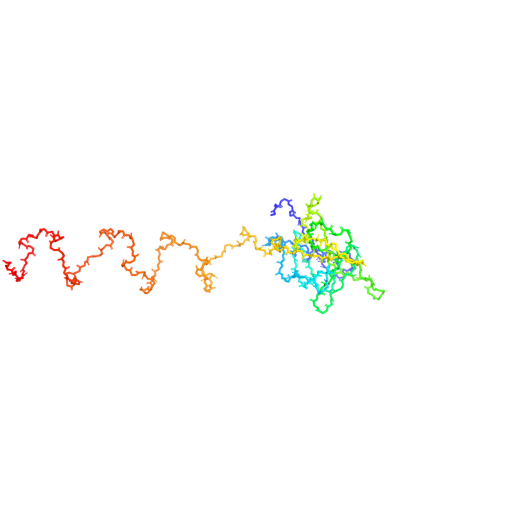SN A C 1
ATOM 1382 O O . ASN A 1 174 ? 24.152 11.226 1.063 1.00 93.31 174 ASN A O 1
ATOM 1386 N N . ILE A 1 175 ? 23.681 9.251 2.046 1.00 95.88 175 ILE A N 1
ATOM 1387 C CA . ILE A 1 175 ? 22.240 9.241 1.791 1.00 95.88 175 ILE A CA 1
ATOM 1388 C C . ILE A 1 175 ? 21.528 9.195 3.142 1.00 95.88 175 ILE A C 1
ATOM 1390 O O . ILE A 1 175 ? 21.662 8.220 3.887 1.00 95.88 175 ILE A O 1
ATOM 1394 N N . GLU A 1 176 ? 20.766 10.233 3.462 1.00 96.12 176 GLU A N 1
ATOM 1395 C CA . GLU A 1 176 ? 19.799 10.242 4.562 1.00 96.12 176 GLU A CA 1
ATOM 1396 C C . GLU A 1 176 ? 18.438 9.790 4.017 1.00 96.12 176 GLU A C 1
ATOM 1398 O O . GLU A 1 176 ? 17.982 10.298 2.991 1.00 96.12 176 GLU A O 1
ATOM 1403 N N . ILE A 1 177 ? 17.814 8.812 4.680 1.00 97.56 177 ILE A N 1
ATOM 1404 C CA . ILE A 1 177 ? 16.543 8.209 4.261 1.00 97.56 177 ILE A CA 1
ATOM 1405 C C . ILE A 1 177 ? 15.478 8.589 5.286 1.00 97.56 177 ILE A C 1
ATOM 1407 O O . ILE A 1 177 ? 15.581 8.198 6.448 1.00 97.56 177 ILE A O 1
ATOM 1411 N N . ASP A 1 178 ? 14.445 9.296 4.843 1.00 97.25 178 ASP A N 1
ATOM 1412 C CA . ASP A 1 178 ? 13.241 9.569 5.624 1.00 97.25 178 ASP A CA 1
ATOM 1413 C C . ASP A 1 178 ? 12.056 8.776 5.051 1.00 97.25 178 ASP A C 1
ATOM 1415 O O . ASP A 1 178 ? 11.666 8.933 3.891 1.00 97.25 178 ASP A O 1
ATOM 1419 N N . LEU A 1 179 ? 11.494 7.895 5.881 1.00 96.88 179 LEU A N 1
ATOM 1420 C CA . LEU A 1 179 ? 10.387 7.002 5.529 1.00 96.88 179 LEU A CA 1
ATOM 1421 C C . LEU A 1 179 ? 9.015 7.554 5.941 1.00 96.88 179 LEU A C 1
ATOM 1423 O O . LEU A 1 179 ? 8.005 6.919 5.643 1.00 96.88 179 LEU A O 1
ATOM 1427 N N . SER A 1 180 ? 8.950 8.727 6.578 1.00 96.06 180 SER A N 1
ATOM 1428 C CA . SER A 1 180 ? 7.703 9.315 7.104 1.00 96.06 180 SER A CA 1
ATOM 1429 C C . SER A 1 180 ? 6.695 9.674 6.007 1.00 96.06 180 SER A C 1
ATOM 1431 O O . SER A 1 180 ? 5.511 9.854 6.271 1.00 96.06 180 SER A O 1
ATOM 1433 N N . VAL A 1 181 ? 7.156 9.762 4.757 1.00 94.88 181 VAL A N 1
ATOM 1434 C CA . VAL A 1 181 ? 6.329 10.055 3.578 1.00 94.88 181 VAL A CA 1
ATOM 1435 C C . VAL A 1 181 ? 5.613 8.832 2.999 1.00 94.88 181 VAL A C 1
ATOM 1437 O O . VAL A 1 181 ? 4.869 8.988 2.032 1.00 94.88 181 VAL A O 1
ATOM 1440 N N . ARG A 1 182 ? 5.858 7.623 3.526 1.00 95.19 182 ARG A N 1
ATOM 1441 C CA . ARG A 1 182 ? 5.297 6.365 3.004 1.00 95.19 182 ARG A CA 1
ATOM 1442 C C . ARG A 1 182 ? 3.828 6.222 3.405 1.00 95.19 182 ARG A C 1
ATOM 1444 O O . ARG A 1 182 ? 3.549 6.094 4.594 1.00 95.19 182 ARG A O 1
ATOM 1451 N N . PRO A 1 183 ? 2.886 6.205 2.447 1.00 95.81 183 PRO A N 1
ATOM 1452 C CA . PRO A 1 183 ? 1.495 5.924 2.756 1.00 95.81 183 PRO A CA 1
ATOM 1453 C C . PRO A 1 183 ? 1.265 4.412 2.800 1.00 95.81 183 PRO A C 1
ATOM 1455 O O . PRO A 1 183 ? 1.602 3.719 1.841 1.00 95.81 183 PRO A O 1
ATOM 1458 N N . ASP A 1 184 ? 0.633 3.907 3.855 1.00 95.06 184 ASP A N 1
ATOM 1459 C CA . ASP A 1 184 ? 0.082 2.548 3.868 1.00 95.06 184 ASP A CA 1
ATOM 1460 C C . ASP A 1 184 ? -1.313 2.527 3.231 1.00 95.06 184 ASP A C 1
ATOM 1462 O O . ASP A 1 184 ? -2.083 3.493 3.320 1.00 95.06 184 ASP A O 1
ATOM 1466 N N . VAL A 1 185 ? -1.667 1.407 2.595 1.00 94.62 185 VAL A N 1
ATOM 1467 C CA . VAL A 1 185 ? -3.047 1.196 2.147 1.00 94.62 185 VAL A CA 1
ATOM 1468 C C . VAL A 1 185 ? -3.968 1.109 3.360 1.00 94.62 185 VAL A C 1
ATOM 1470 O O . VAL A 1 185 ? -3.779 0.292 4.257 1.00 94.62 185 VAL A O 1
ATOM 1473 N N . THR A 1 186 ? -5.022 1.920 3.346 1.00 93.44 186 THR A N 1
ATOM 1474 C CA . THR A 1 186 ? -6.066 1.925 4.377 1.00 93.44 186 THR A CA 1
ATOM 1475 C C . THR A 1 186 ? -7.442 1.771 3.748 1.00 93.44 186 THR A C 1
ATOM 1477 O O . THR A 1 186 ? -7.656 2.124 2.586 1.00 93.44 186 THR A O 1
ATOM 1480 N N . LEU A 1 187 ? -8.397 1.251 4.518 1.00 92.25 187 LEU A N 1
ATOM 1481 C CA . LEU A 1 187 ? -9.800 1.263 4.118 1.00 92.25 187 LEU A CA 1
ATOM 1482 C C . LEU A 1 187 ? -10.323 2.703 4.092 1.00 92.25 187 LEU A C 1
ATOM 1484 O O . LEU A 1 187 ? -9.925 3.535 4.906 1.00 92.25 187 LEU A O 1
ATOM 1488 N N . ILE A 1 188 ? -11.242 2.994 3.173 1.00 90.25 188 ILE A N 1
ATOM 1489 C CA . ILE A 1 188 ? -11.987 4.257 3.160 1.00 90.25 188 ILE A CA 1
ATOM 1490 C C . ILE A 1 188 ? -13.100 4.146 4.212 1.00 90.25 188 ILE A C 1
ATOM 1492 O O . ILE A 1 188 ? -14.060 3.409 3.966 1.00 90.25 188 ILE A O 1
ATOM 1496 N N . PRO A 1 189 ? -13.007 4.839 5.367 1.00 85.31 189 PRO A N 1
ATOM 1497 C CA . PRO A 1 189 ? -13.899 4.590 6.502 1.00 85.31 189 PRO A CA 1
ATOM 1498 C C . PRO A 1 189 ? -15.374 4.800 6.165 1.00 85.31 189 PRO A C 1
ATOM 1500 O O . PRO A 1 189 ? -16.221 4.010 6.566 1.00 85.31 189 PRO A O 1
ATOM 1503 N N . GLU A 1 190 ? -15.679 5.799 5.333 1.00 87.06 190 GLU A N 1
ATOM 1504 C CA . GLU A 1 190 ? -17.047 6.145 4.929 1.00 87.06 190 GLU A CA 1
ATOM 1505 C C . GLU A 1 190 ? -17.697 5.084 4.022 1.00 87.06 190 GLU A C 1
ATOM 1507 O O . GLU A 1 190 ? -18.863 5.208 3.648 1.00 87.06 190 GLU A O 1
ATOM 1512 N N . ARG A 1 191 ? -16.938 4.063 3.612 1.00 87.31 191 ARG A N 1
ATOM 1513 C CA . ARG A 1 191 ? -17.378 3.002 2.697 1.00 87.31 191 ARG A CA 1
ATOM 1514 C C . ARG A 1 191 ? -17.305 1.610 3.304 1.00 87.31 191 ARG A C 1
ATOM 1516 O O . ARG A 1 191 ? -17.643 0.644 2.621 1.00 87.31 191 ARG A O 1
ATOM 1523 N N . ILE A 1 192 ? -16.890 1.501 4.562 1.00 85.81 192 ILE A N 1
ATOM 1524 C CA . ILE A 1 192 ? -17.004 0.260 5.319 1.00 85.81 192 ILE A CA 1
ATOM 1525 C C . ILE A 1 192 ? -18.488 0.107 5.688 1.00 85.81 192 ILE A C 1
ATOM 1527 O O . ILE A 1 192 ? -19.039 0.991 6.347 1.00 85.81 192 ILE A O 1
ATOM 1531 N N . PRO A 1 193 ? -19.174 -0.967 5.252 1.00 83.50 193 PRO A N 1
ATOM 1532 C CA . PRO A 1 193 ? -20.555 -1.207 5.652 1.00 83.50 193 PRO A CA 1
ATOM 1533 C C . PRO A 1 193 ? -20.674 -1.308 7.173 1.00 83.50 193 PRO A C 1
ATOM 1535 O O . PRO A 1 193 ? -19.740 -1.755 7.836 1.00 83.50 193 PRO A O 1
ATOM 1538 N N . ASN A 1 194 ? -21.837 -0.948 7.722 1.00 84.44 194 ASN A N 1
ATOM 1539 C CA . ASN A 1 194 ? -22.088 -1.100 9.153 1.00 84.44 194 ASN A CA 1
ATOM 1540 C C . ASN A 1 194 ? -21.812 -2.547 9.595 1.00 84.44 194 ASN A C 1
ATOM 1542 O O . ASN A 1 194 ? -22.377 -3.485 9.028 1.00 84.44 194 ASN A O 1
ATOM 1546 N N . ILE A 1 195 ? -20.970 -2.713 10.614 1.00 83.75 195 ILE A N 1
ATOM 1547 C CA . ILE A 1 195 ? -20.652 -4.009 11.212 1.00 83.75 195 ILE A CA 1
ATOM 1548 C C . ILE A 1 195 ? -21.444 -4.100 12.520 1.00 83.75 195 ILE A C 1
ATOM 1550 O O . ILE A 1 195 ? -21.107 -3.405 13.479 1.00 83.75 195 ILE A O 1
ATOM 1554 N N . PRO A 1 196 ? -22.506 -4.927 12.597 1.00 82.94 196 PRO A N 1
ATOM 1555 C CA . PRO A 1 196 ? -23.243 -5.108 13.841 1.00 82.94 196 PRO A CA 1
ATOM 1556 C C . PRO A 1 196 ? -22.312 -5.601 14.951 1.00 82.94 196 PRO A C 1
ATOM 1558 O O . PRO A 1 196 ? -21.503 -6.496 14.714 1.00 82.94 196 PRO A O 1
ATOM 1561 N N . GLY A 1 197 ? -22.473 -5.091 16.176 1.00 78.56 197 GLY A N 1
ATOM 1562 C CA . GLY A 1 197 ? -21.633 -5.491 17.314 1.00 78.56 197 GLY A CA 1
ATOM 1563 C C . GLY A 1 197 ? -21.619 -7.006 17.565 1.00 78.56 197 GLY A C 1
ATOM 1564 O O . GLY A 1 197 ? -20.589 -7.560 17.922 1.00 78.56 197 GLY A O 1
ATOM 1565 N N . SER A 1 198 ? -22.713 -7.711 17.253 1.00 82.19 198 SER A N 1
ATOM 1566 C CA . SER A 1 198 ? -22.798 -9.180 17.330 1.00 82.19 198 SER A CA 1
ATOM 1567 C C . SER A 1 198 ? -21.852 -9.933 16.380 1.00 82.19 198 SER A C 1
ATOM 1569 O O . SER A 1 198 ? -21.653 -11.140 16.533 1.00 82.19 198 SER A O 1
ATOM 1571 N N . LYS A 1 199 ? -21.286 -9.248 15.380 1.00 79.50 199 LYS A N 1
ATOM 1572 C CA . LYS A 1 199 ? -20.303 -9.780 14.427 1.00 79.50 199 LYS A CA 1
ATOM 1573 C C . LYS A 1 199 ? -18.863 -9.417 14.784 1.00 79.50 199 LYS A C 1
ATOM 1575 O O . LYS A 1 199 ? -17.952 -9.978 14.183 1.00 79.50 199 LYS A O 1
ATOM 1580 N N . VAL A 1 200 ? -18.650 -8.529 15.753 1.00 84.12 200 VAL A N 1
ATOM 1581 C CA . VAL A 1 200 ? -17.320 -8.220 16.283 1.00 84.12 200 VAL A CA 1
ATOM 1582 C C . VAL A 1 200 ? -16.983 -9.294 17.319 1.00 84.12 200 VAL A C 1
ATOM 1584 O O . VAL A 1 200 ? -17.441 -9.244 18.456 1.00 84.12 200 VAL A O 1
ATOM 1587 N N . GLN A 1 201 ? -16.246 -10.321 16.895 1.00 76.12 201 GLN A N 1
ATOM 1588 C CA . GLN A 1 201 ? -15.786 -11.421 17.748 1.00 76.12 201 GLN A CA 1
ATOM 1589 C C . GLN A 1 201 ? -14.263 -11.346 17.901 1.00 76.12 201 GLN A C 1
ATOM 1591 O O . GLN A 1 201 ? -13.564 -11.074 16.929 1.00 76.12 201 GLN A O 1
ATOM 1596 N N . GLY A 1 202 ? -13.752 -11.600 19.107 1.00 75.69 202 GLY A N 1
ATOM 1597 C CA . GLY A 1 202 ? -12.323 -11.533 19.428 1.00 75.69 202 GLY A CA 1
ATOM 1598 C C . GLY A 1 202 ? -12.032 -10.644 20.636 1.00 75.69 202 GLY A C 1
ATOM 1599 O O . GLY A 1 202 ? -12.947 -10.109 21.258 1.00 75.69 202 GLY A O 1
ATOM 1600 N N . SER A 1 203 ? -10.751 -10.509 20.981 1.00 78.75 203 SER A N 1
ATOM 1601 C CA . SER A 1 203 ? -10.299 -9.534 21.977 1.00 78.75 203 SER A CA 1
ATOM 1602 C C . SER A 1 203 ? -10.030 -8.207 21.276 1.00 78.75 203 SER A C 1
ATOM 1604 O O . SER A 1 203 ? -9.283 -8.178 20.300 1.00 78.75 203 SER A O 1
ATOM 1606 N N . LEU A 1 204 ? -10.621 -7.123 21.772 1.00 79.12 204 LEU A N 1
ATOM 1607 C CA . LEU A 1 204 ? -10.172 -5.771 21.449 1.00 79.12 204 LEU A CA 1
ATOM 1608 C C . LEU A 1 204 ? -9.006 -5.442 22.384 1.00 79.12 204 LEU A C 1
ATOM 1610 O O . LEU A 1 204 ? -9.078 -5.749 23.575 1.00 79.12 204 LEU A O 1
ATOM 1614 N N . ASP A 1 205 ? -7.930 -4.877 21.845 1.00 80.56 205 ASP A N 1
ATOM 1615 C CA . ASP A 1 205 ? -6.821 -4.388 22.664 1.00 80.56 205 ASP A CA 1
ATOM 1616 C C . ASP A 1 205 ? -7.329 -3.230 23.530 1.00 80.56 205 ASP A C 1
ATOM 1618 O O . ASP A 1 205 ? -7.989 -2.326 23.012 1.00 80.56 205 ASP A O 1
ATOM 1622 N N . VAL A 1 206 ? -7.054 -3.265 24.836 1.00 76.50 206 VAL A N 1
ATOM 1623 C CA . VAL A 1 206 ? -7.545 -2.259 25.787 1.00 76.50 206 VAL A CA 1
ATOM 1624 C C . VAL A 1 206 ? -7.096 -0.852 25.393 1.00 76.50 206 VAL A C 1
ATOM 1626 O O . VAL A 1 206 ? -7.882 0.082 25.521 1.00 76.50 206 VAL A O 1
ATOM 1629 N N . ASP A 1 207 ? -5.907 -0.725 24.797 1.00 78.94 207 ASP A N 1
ATOM 1630 C CA . ASP A 1 207 ? -5.354 0.554 24.337 1.00 78.94 207 ASP A CA 1
ATOM 1631 C C . ASP A 1 207 ? -6.086 1.108 23.099 1.00 78.94 207 ASP A C 1
ATOM 1633 O O . ASP A 1 207 ? -5.963 2.285 22.760 1.00 78.94 207 ASP A O 1
ATOM 1637 N N . THR A 1 208 ? -6.873 0.272 22.413 1.00 77.88 208 THR A N 1
ATOM 1638 C CA . THR A 1 208 ? -7.672 0.655 21.234 1.00 77.88 208 THR A CA 1
ATOM 1639 C C . THR A 1 208 ? -9.142 0.919 21.552 1.00 77.88 208 THR A C 1
ATOM 1641 O O . THR A 1 208 ? -9.881 1.389 20.682 1.00 77.88 208 THR A O 1
ATOM 1644 N N . ILE A 1 209 ? -9.586 0.630 22.780 1.00 79.75 209 ILE A N 1
ATOM 1645 C CA . ILE A 1 209 ? -10.950 0.912 23.226 1.00 79.75 209 ILE A CA 1
ATOM 1646 C C . ILE A 1 209 ? -10.979 2.363 23.729 1.00 79.75 209 ILE A C 1
ATOM 1648 O O . ILE A 1 209 ? -10.342 2.664 24.737 1.00 79.75 209 ILE A O 1
ATOM 1652 N N . PRO A 1 210 ? -11.701 3.285 23.063 1.00 75.38 210 PRO A N 1
ATOM 1653 C CA . PRO A 1 210 ? -11.844 4.647 23.566 1.00 75.38 210 PRO A CA 1
ATOM 1654 C C . PRO A 1 210 ? -12.586 4.649 24.907 1.00 75.38 210 PRO A C 1
ATOM 1656 O O . PRO A 1 210 ? -13.326 3.712 25.216 1.00 75.38 210 PRO A O 1
ATOM 1659 N N . GLU A 1 211 ? -12.444 5.729 25.677 1.00 75.25 211 GLU A N 1
ATOM 1660 C CA . GLU A 1 211 ? -13.197 5.898 26.921 1.00 75.25 211 GLU A CA 1
ATOM 1661 C C . GLU A 1 211 ? -14.701 5.687 26.685 1.00 75.25 211 GLU A C 1
ATOM 1663 O O . GLU A 1 211 ? -15.334 6.330 25.840 1.00 75.25 211 GLU A O 1
ATOM 1668 N N . LEU A 1 212 ? -15.279 4.751 27.437 1.00 75.69 212 LEU A N 1
ATOM 1669 C CA . LEU A 1 212 ? -16.702 4.454 27.389 1.00 75.69 212 LEU A CA 1
ATOM 1670 C C . LEU A 1 212 ? -17.418 5.333 28.411 1.00 75.69 212 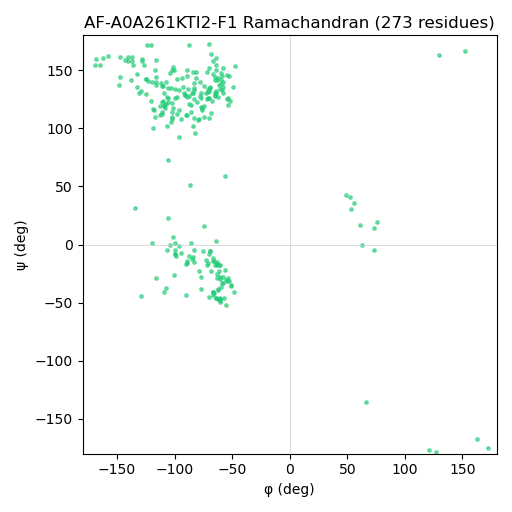LEU A C 1
ATOM 1672 O O . LEU A 1 212 ? -17.284 5.131 29.615 1.00 75.69 212 LEU A O 1
ATOM 1676 N N . ASN A 1 213 ? -18.213 6.292 27.935 1.00 73.00 213 ASN A N 1
ATOM 1677 C CA . ASN A 1 213 ? -19.120 7.032 28.810 1.00 73.00 213 ASN A CA 1
ATOM 1678 C C . ASN A 1 213 ? -20.138 6.057 29.446 1.00 73.00 213 ASN A C 1
ATOM 1680 O O . ASN A 1 213 ? -20.678 5.195 28.749 1.00 73.00 213 ASN A O 1
ATOM 1684 N N . ALA A 1 214 ? -20.419 6.216 30.743 1.00 70.81 214 ALA A N 1
ATOM 1685 C CA . ALA A 1 214 ? -21.382 5.416 31.500 1.00 70.81 214 ALA A CA 1
ATOM 1686 C C . ALA A 1 214 ? -22.763 5.336 30.819 1.00 70.81 214 ALA A C 1
ATOM 1688 O O . ALA A 1 214 ? -23.370 4.267 30.804 1.00 70.81 214 ALA A O 1
ATOM 1689 N N . ASP A 1 215 ? -23.203 6.401 30.140 1.00 74.88 215 ASP A N 1
ATOM 1690 C CA . ASP A 1 215 ? -24.473 6.425 29.390 1.00 74.88 215 ASP A CA 1
ATOM 1691 C C . ASP A 1 215 ? -24.526 5.419 28.223 1.00 74.88 215 ASP A C 1
ATOM 1693 O O . ASP A 1 215 ? -25.596 5.109 27.695 1.00 74.88 215 ASP A O 1
ATOM 1697 N N . LYS A 1 216 ? -23.373 4.904 27.776 1.00 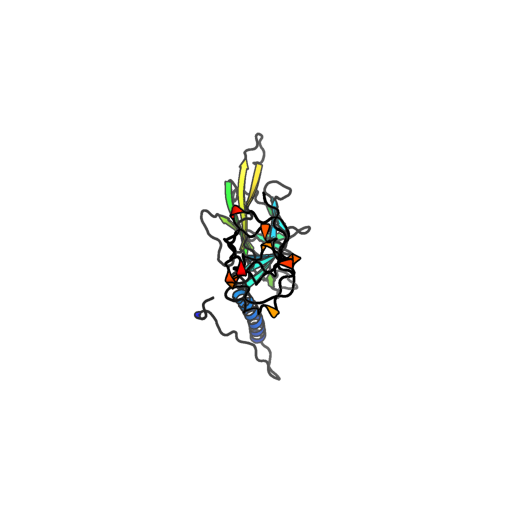71.31 216 LYS A 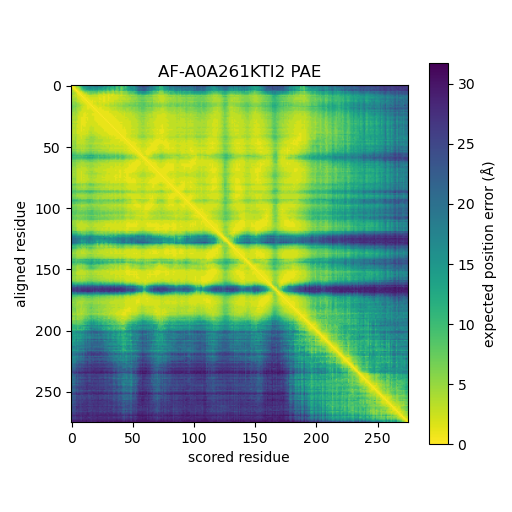N 1
ATOM 1698 C CA . LYS A 1 216 ? -23.281 3.860 26.741 1.00 71.31 216 LYS A CA 1
ATOM 1699 C C . LYS A 1 216 ? -23.446 2.450 27.302 1.00 71.31 216 LYS A C 1
ATOM 1701 O O . LYS A 1 216 ? -23.620 1.512 26.526 1.00 71.31 216 LYS A O 1
ATOM 1706 N N . ILE A 1 217 ? -23.421 2.298 28.623 1.00 77.81 217 ILE A N 1
ATOM 1707 C CA . ILE A 1 217 ? -23.521 1.023 29.330 1.00 77.81 217 ILE A CA 1
ATOM 1708 C C . ILE A 1 217 ? -24.919 0.931 29.950 1.00 77.81 217 ILE A C 1
ATOM 1710 O O . ILE A 1 217 ? -25.115 1.074 31.151 1.00 77.81 217 ILE A O 1
ATOM 1714 N N . THR A 1 218 ? -25.924 0.717 29.103 1.00 67.38 218 THR A N 1
ATOM 1715 C CA . THR A 1 218 ? -27.340 0.723 29.518 1.00 67.38 218 THR A CA 1
ATOM 1716 C C . THR A 1 218 ? -27.842 -0.632 30.019 1.00 67.38 218 THR A C 1
ATOM 1718 O O . THR A 1 218 ? -28.958 -0.735 30.523 1.00 67.38 218 THR A O 1
ATOM 1721 N N . SER A 1 219 ? -27.048 -1.693 29.852 1.00 66.56 219 SER A N 1
ATOM 1722 C CA . SER A 1 219 ? -27.365 -3.051 30.299 1.00 66.56 219 SER A CA 1
ATOM 1723 C C . SER A 1 219 ? -26.103 -3.918 30.366 1.00 66.56 219 SER A C 1
ATOM 1725 O O . SER A 1 219 ? -25.091 -3.602 29.741 1.00 66.56 219 SER A O 1
ATOM 1727 N N . GLY A 1 220 ? -26.166 -5.021 31.115 1.00 66.06 220 GLY A N 1
ATOM 1728 C CA . GLY A 1 220 ? -25.068 -5.977 31.275 1.00 66.06 220 GLY A CA 1
ATOM 1729 C C . GLY A 1 220 ? -24.779 -6.297 32.741 1.00 66.06 220 GLY A C 1
ATOM 1730 O O . GLY A 1 220 ? -25.206 -5.582 33.643 1.00 66.06 220 GLY A O 1
ATOM 1731 N N . VAL A 1 221 ? -24.060 -7.395 32.982 1.00 71.50 221 VAL A N 1
ATOM 1732 C CA . VAL A 1 221 ? -23.563 -7.768 34.313 1.00 71.50 221 VAL A CA 1
ATOM 1733 C C . VAL A 1 221 ? -22.049 -7.620 34.299 1.00 71.50 221 VAL A C 1
ATOM 1735 O O . VAL A 1 221 ? -21.360 -8.394 33.632 1.00 71.50 221 VAL A O 1
ATO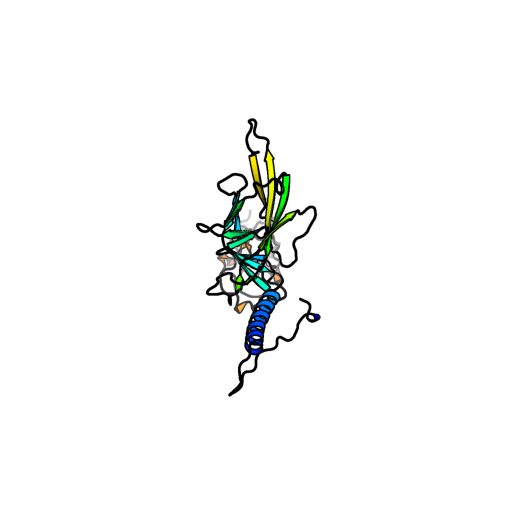M 1738 N N . PHE A 1 222 ? -21.522 -6.650 35.043 1.00 73.06 222 PHE A N 1
ATOM 1739 C CA . PHE A 1 222 ? -20.096 -6.622 35.350 1.00 73.06 222 PHE A CA 1
ATOM 1740 C C . PHE A 1 222 ? -19.790 -7.716 36.366 1.00 73.06 222 PHE A C 1
ATOM 1742 O O . PHE A 1 222 ? -20.465 -7.830 37.392 1.00 73.06 222 PHE A O 1
ATOM 1749 N N . LYS A 1 223 ? -18.766 -8.535 36.105 1.00 74.06 223 LYS A N 1
ATOM 1750 C CA . LYS A 1 223 ? -18.262 -9.439 37.146 1.00 74.06 223 LYS A CA 1
ATOM 1751 C C . LYS A 1 223 ? -17.724 -8.580 38.287 1.00 74.06 223 LYS A C 1
ATOM 1753 O O . LYS A 1 223 ? -17.070 -7.580 38.021 1.00 74.06 223 LYS A O 1
ATOM 1758 N N . ALA A 1 224 ? -17.933 -8.991 39.537 1.00 71.38 224 ALA A N 1
ATOM 1759 C CA . ALA A 1 224 ? -17.508 -8.214 40.707 1.00 71.38 224 ALA A CA 1
ATOM 1760 C C . ALA A 1 224 ? -16.027 -7.784 40.644 1.00 71.38 224 ALA A C 1
ATOM 1762 O O . ALA A 1 224 ? -15.698 -6.665 41.003 1.00 71.38 224 ALA A O 1
ATOM 1763 N N . ALA A 1 225 ? -15.151 -8.630 40.090 1.00 71.94 225 ALA A N 1
ATOM 1764 C CA . ALA A 1 225 ? -13.730 -8.329 39.898 1.00 71.94 225 ALA A CA 1
ATOM 1765 C C . ALA A 1 225 ? -13.424 -7.196 38.888 1.00 71.94 225 ALA A C 1
ATOM 1767 O O . ALA A 1 225 ? -12.289 -6.739 38.823 1.00 71.94 225 ALA A O 1
ATOM 1768 N N . GLN A 1 226 ? -14.397 -6.779 38.072 1.00 69.94 226 GLN A N 1
ATOM 1769 C CA . GLN A 1 226 ? -14.277 -5.700 37.080 1.00 69.94 226 GLN A CA 1
ATOM 1770 C C . GLN A 1 226 ? -14.857 -4.372 37.579 1.00 69.94 226 GLN A C 1
ATOM 1772 O O . GLN A 1 226 ? -14.710 -3.356 36.906 1.00 69.94 226 GLN A O 1
ATOM 1777 N N . ILE A 1 227 ? -15.523 -4.378 38.734 1.00 74.88 227 ILE A N 1
ATOM 1778 C CA . ILE A 1 227 ? -15.990 -3.165 39.395 1.00 74.88 227 ILE A CA 1
ATOM 1779 C C . ILE A 1 227 ? -14.824 -2.688 40.269 1.00 74.88 227 ILE A C 1
ATOM 1781 O O . ILE A 1 227 ? -14.363 -3.461 41.114 1.00 74.88 227 ILE A O 1
ATOM 1785 N N . PRO A 1 228 ? -14.297 -1.466 40.063 1.00 66.88 228 PRO A N 1
ATOM 1786 C CA . PRO A 1 228 ? -13.296 -0.903 40.958 1.00 66.88 228 PRO A CA 1
ATOM 1787 C C . PRO A 1 228 ? -13.784 -0.959 42.405 1.00 66.88 228 PRO A C 1
ATOM 1789 O O . PRO A 1 228 ? -14.975 -0.789 42.664 1.00 66.88 228 PRO A O 1
ATOM 1792 N N . ASP A 1 229 ? -12.862 -1.176 43.343 1.00 70.38 229 ASP A N 1
ATOM 1793 C CA . ASP A 1 229 ? -13.173 -1.034 44.764 1.00 70.38 229 ASP A CA 1
ATOM 1794 C C . ASP A 1 229 ? -13.871 0.317 45.000 1.00 70.38 229 ASP A C 1
ATOM 1796 O O . ASP A 1 229 ? -13.445 1.341 44.456 1.00 70.38 229 ASP A O 1
ATOM 1800 N N . LEU A 1 230 ? -14.944 0.310 45.795 1.00 70.50 230 LEU A N 1
ATOM 1801 C CA . LEU A 1 230 ? -15.710 1.503 46.158 1.00 70.50 230 LEU A CA 1
ATOM 1802 C C . LEU A 1 230 ? -14.805 2.593 46.744 1.00 70.50 230 LEU A C 1
ATOM 1804 O O . LEU A 1 230 ? -15.062 3.774 46.534 1.00 70.50 230 LEU A O 1
ATOM 1808 N N . SER A 1 231 ? -13.700 2.203 47.390 1.00 64.94 231 SER A N 1
ATOM 1809 C CA . SER A 1 231 ? -12.670 3.125 47.893 1.00 64.94 231 SER A CA 1
ATOM 1810 C C . SER A 1 231 ? -11.995 3.982 46.809 1.00 64.94 231 SER A C 1
ATOM 1812 O O . SER A 1 231 ? -11.380 4.998 47.126 1.00 64.94 231 SER A O 1
ATOM 1814 N N . LYS A 1 232 ? -12.103 3.591 45.532 1.00 59.28 232 LYS A N 1
ATOM 1815 C CA . LYS A 1 232 ? -11.508 4.272 44.370 1.00 59.28 232 LYS A CA 1
ATOM 1816 C C . LYS A 1 232 ? -12.520 5.076 43.548 1.00 59.28 232 LYS A C 1
ATOM 1818 O O . LYS A 1 232 ? -12.141 5.679 42.543 1.00 59.28 232 LYS A O 1
ATOM 1823 N N . LEU A 1 233 ? -13.795 5.087 43.937 1.00 65.81 233 LEU A N 1
ATOM 1824 C CA . LEU A 1 233 ? -14.810 5.942 43.327 1.00 65.81 233 LEU A CA 1
ATOM 1825 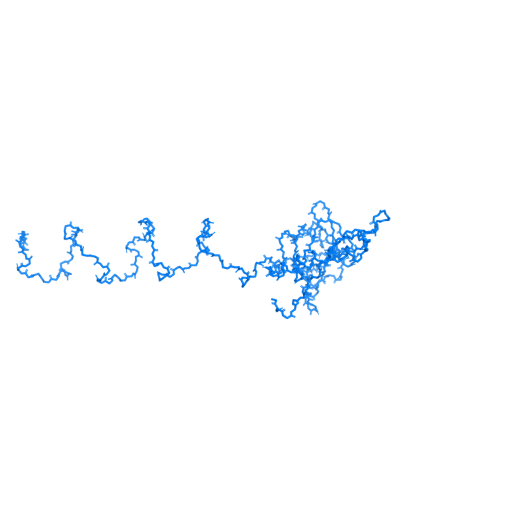C C . LEU A 1 233 ? -14.676 7.362 43.898 1.00 65.81 233 LEU A C 1
ATOM 1827 O O . LEU A 1 233 ? -15.082 7.631 45.019 1.00 65.81 233 LEU A O 1
ATOM 1831 N N . ASN A 1 234 ? -14.161 8.298 43.097 1.00 61.38 234 ASN A N 1
ATOM 1832 C CA . ASN A 1 234 ? -14.134 9.736 43.425 1.00 61.38 234 ASN A CA 1
ATOM 1833 C C . ASN A 1 234 ? -15.521 10.415 43.289 1.00 61.38 234 ASN A C 1
ATOM 1835 O O . ASN A 1 234 ? -15.609 11.637 43.183 1.00 61.38 234 ASN A O 1
ATOM 1839 N N . GLY A 1 235 ? -16.603 9.632 43.224 1.00 63.50 235 GLY A N 1
ATOM 1840 C CA . GLY A 1 235 ? -17.972 10.107 43.020 1.00 63.50 235 GLY A CA 1
ATOM 1841 C C . GLY A 1 235 ? -18.772 10.165 44.322 1.00 63.50 235 GLY A C 1
ATOM 1842 O O . GLY A 1 235 ? -18.558 9.366 45.229 1.00 63.50 235 GLY A O 1
ATOM 1843 N N . GLN A 1 236 ? -19.728 11.091 44.404 1.00 67.81 236 GLN A N 1
ATOM 1844 C CA . GLN A 1 236 ? -20.746 11.084 45.456 1.00 67.81 236 GLN A CA 1
ATOM 1845 C C . GLN A 1 236 ? -21.812 10.032 45.126 1.00 67.81 236 GLN A C 1
ATOM 1847 O O . GLN A 1 236 ? -22.374 10.058 44.032 1.00 67.81 236 GLN A O 1
ATOM 1852 N N . LEU A 1 237 ? -22.108 9.134 46.069 1.00 74.06 237 LEU A N 1
ATOM 1853 C CA . LEU A 1 237 ? -23.306 8.296 46.001 1.00 74.06 237 LEU A CA 1
ATOM 1854 C C . LEU A 1 237 ? -24.507 9.150 46.411 1.00 74.06 237 LEU A C 1
ATOM 1856 O O . LEU A 1 237 ? -24.551 9.656 47.534 1.00 74.06 237 LEU A O 1
ATOM 1860 N N . GLN A 1 238 ? -25.468 9.327 45.508 1.00 70.56 238 GLN A N 1
ATOM 1861 C CA . GLN A 1 238 ? -26.741 9.946 45.869 1.00 70.56 238 GLN A CA 1
ATOM 1862 C C . GLN A 1 238 ? -27.548 8.992 46.766 1.00 70.56 238 GLN A C 1
ATOM 1864 O O . GLN A 1 238 ? -27.376 7.775 46.713 1.00 70.56 238 GLN A O 1
ATOM 1869 N N . VAL A 1 239 ? -28.405 9.536 47.636 1.00 73.44 239 VAL A N 1
ATOM 1870 C CA . VAL A 1 239 ? -29.132 8.751 48.658 1.00 73.44 239 VAL A CA 1
ATOM 1871 C C . VAL A 1 239 ? -29.993 7.648 48.034 1.00 73.44 239 VAL A C 1
ATOM 1873 O O . VAL A 1 239 ? -30.122 6.567 48.598 1.00 73.44 239 VAL A O 1
ATOM 1876 N N . ASP A 1 240 ? -30.540 7.893 46.849 1.00 75.69 240 ASP A N 1
ATOM 1877 C CA . ASP A 1 240 ? -31.331 6.943 46.063 1.00 75.69 240 ASP A CA 1
ATOM 1878 C C . ASP A 1 240 ? -30.499 5.812 45.428 1.00 75.69 240 ASP A C 1
ATOM 1880 O O . ASP A 1 240 ? -31.049 4.770 45.069 1.00 75.69 240 ASP A O 1
ATOM 1884 N N . GLN A 1 241 ? -29.176 5.975 45.333 1.00 75.50 241 GLN A N 1
ATOM 1885 C CA . GLN A 1 241 ? -28.239 4.945 44.874 1.00 75.50 241 GLN A CA 1
ATOM 1886 C C . GLN A 1 241 ? -27.798 4.002 46.002 1.00 75.50 241 GLN A C 1
ATOM 1888 O O . GLN A 1 241 ? -27.202 2.958 45.727 1.00 75.50 241 GLN A O 1
ATOM 1893 N N . ILE A 1 242 ? -28.080 4.347 47.265 1.00 81.19 242 ILE A N 1
ATOM 1894 C CA . ILE A 1 242 ? -27.758 3.520 48.429 1.00 81.19 242 ILE A CA 1
ATOM 1895 C C . ILE A 1 242 ? -28.991 2.667 48.767 1.00 81.19 242 ILE A C 1
ATOM 1897 O O . ILE A 1 242 ? -29.987 3.188 49.271 1.00 81.19 242 ILE A O 1
ATOM 1901 N N . PRO A 1 243 ? -28.970 1.347 48.511 1.00 77.94 243 PRO A N 1
ATOM 1902 C CA . PRO A 1 243 ? -30.073 0.481 48.906 1.00 77.94 243 PRO A CA 1
ATOM 1903 C C . PRO A 1 243 ? -30.211 0.443 50.432 1.00 77.94 243 PRO A C 1
ATOM 1905 O O . PRO A 1 243 ? -29.230 0.609 51.153 1.00 77.94 243 PRO A O 1
ATOM 1908 N N . ASN A 1 244 ? -31.420 0.158 50.931 1.00 81.19 244 ASN A N 1
ATOM 1909 C CA . ASN A 1 244 ? -31.659 0.013 52.368 1.00 81.19 244 ASN A CA 1
ATOM 1910 C C . ASN A 1 244 ? -30.686 -1.014 52.977 1.00 81.19 244 ASN A C 1
ATOM 1912 O O . ASN A 1 244 ? -30.677 -2.182 52.574 1.00 81.19 244 ASN A O 1
ATOM 1916 N N . ILE A 1 245 ? -29.875 -0.577 53.942 1.00 82.06 245 ILE A N 1
ATOM 1917 C CA . ILE A 1 245 ? -28.861 -1.405 54.595 1.00 82.06 245 ILE A CA 1
ATOM 1918 C C . ILE A 1 245 ? -29.449 -1.915 55.916 1.00 82.06 245 ILE A C 1
ATOM 1920 O O . ILE A 1 245 ? -29.658 -1.123 56.834 1.00 82.06 245 ILE A O 1
ATOM 1924 N N . PRO A 1 246 ? -29.705 -3.229 56.069 1.00 81.62 246 PRO A N 1
ATOM 1925 C CA . PRO A 1 246 ? -30.119 -3.776 57.355 1.00 81.62 246 PRO A CA 1
ATOM 1926 C C . PRO A 1 246 ? -29.058 -3.489 58.422 1.00 81.62 246 PRO A C 1
ATOM 1928 O O . PRO A 1 246 ? -27.882 -3.773 58.195 1.00 81.62 246 PRO A O 1
ATOM 1931 N N . GLY A 1 247 ? -29.464 -3.011 59.603 1.00 74.69 247 GLY A N 1
ATOM 1932 C CA . GLY A 1 247 ? -28.536 -2.630 60.680 1.00 74.69 247 GLY A CA 1
ATOM 1933 C C . GLY A 1 247 ? -27.548 -3.733 61.086 1.00 74.69 247 GLY A C 1
ATOM 1934 O O . GLY A 1 247 ? -26.398 -3.447 61.382 1.00 74.69 247 GLY A O 1
ATOM 1935 N N . ALA A 1 248 ? -27.937 -5.010 60.979 1.00 77.94 248 ALA A N 1
ATOM 1936 C CA . ALA A 1 248 ? -27.054 -6.156 61.235 1.00 77.94 248 ALA A CA 1
ATOM 1937 C C . ALA A 1 248 ? -25.851 -6.270 60.271 1.00 77.94 248 ALA A C 1
ATOM 1939 O O . ALA A 1 248 ? -24.909 -7.014 60.543 1.00 77.94 248 ALA A O 1
ATOM 1940 N N . LYS A 1 249 ? -25.886 -5.573 59.128 1.00 76.38 249 LYS A N 1
ATOM 1941 C CA . LYS A 1 249 ? -24.785 -5.510 58.155 1.00 76.38 249 LYS A CA 1
ATOM 1942 C C . LYS A 1 249 ? -23.869 -4.301 58.363 1.00 76.38 249 LYS A C 1
ATOM 1944 O O . LYS A 1 249 ? -22.838 -4.226 57.702 1.00 76.38 249 LYS A O 1
ATOM 1949 N N . VAL A 1 250 ? -24.220 -3.380 59.262 1.00 83.25 250 VAL A N 1
ATOM 1950 C CA . VAL A 1 250 ? -23.369 -2.247 59.639 1.00 83.25 250 VAL A CA 1
ATOM 1951 C C . VAL A 1 250 ? -22.381 -2.743 60.694 1.00 83.25 250 VAL A C 1
ATOM 1953 O O . VAL A 1 250 ? -22.766 -3.062 61.815 1.00 83.25 250 VAL A O 1
ATOM 1956 N N . GLN A 1 251 ? -21.110 -2.871 60.317 1.00 76.44 251 GLN A N 1
ATOM 1957 C CA . GLN A 1 251 ? -20.025 -3.312 61.199 1.00 76.44 251 GLN A CA 1
ATOM 1958 C C . GLN A 1 251 ? -18.964 -2.209 61.294 1.00 76.44 251 GLN A C 1
ATOM 1960 O O . GLN A 1 251 ? -18.646 -1.581 60.287 1.00 76.44 251 GLN A O 1
ATOM 1965 N N . GLY A 1 252 ? -18.408 -1.987 62.489 1.00 78.31 252 GLY A N 1
ATOM 1966 C CA . GLY A 1 252 ? -17.413 -0.940 62.759 1.00 78.31 252 GLY A CA 1
ATOM 1967 C C . GLY A 1 252 ? -17.863 0.058 63.829 1.00 78.31 252 GLY A C 1
ATOM 1968 O O . GLY A 1 252 ? -18.918 -0.108 64.438 1.00 78.31 252 GLY A O 1
ATOM 1969 N N . SER A 1 253 ? -17.041 1.081 64.077 1.00 76.88 253 SER A N 1
ATOM 1970 C CA . SER A 1 253 ? -17.406 2.212 64.936 1.00 76.88 253 SER A CA 1
ATOM 1971 C C . SER A 1 253 ? -18.064 3.289 64.083 1.00 76.88 253 SER A C 1
ATOM 1973 O O . SER A 1 253 ? -17.484 3.714 63.086 1.00 76.88 253 SER A O 1
ATOM 1975 N N . LEU A 1 254 ? -19.254 3.731 64.480 1.00 80.44 254 LEU A N 1
ATOM 1976 C CA . LEU A 1 254 ? -19.849 4.960 63.965 1.00 80.44 254 LEU A CA 1
ATOM 1977 C C . LEU A 1 254 ? -19.257 6.125 64.759 1.00 80.44 254 LEU A C 1
ATOM 1979 O O . LEU A 1 254 ? -19.157 6.038 65.983 1.00 80.44 254 LEU A O 1
ATOM 1983 N N . ASP A 1 255 ? -18.828 7.176 64.069 1.00 80.88 255 ASP A N 1
ATOM 1984 C CA . ASP A 1 255 ? -18.368 8.394 64.730 1.00 80.88 255 ASP A CA 1
ATOM 1985 C C . ASP A 1 255 ? -19.563 9.065 65.414 1.00 80.88 255 ASP A C 1
ATOM 1987 O O . ASP A 1 255 ? -20.573 9.337 64.759 1.00 80.88 255 ASP A O 1
ATOM 1991 N N . VAL A 1 256 ? -19.459 9.300 66.725 1.00 79.19 256 VAL A N 1
ATOM 1992 C CA . VAL A 1 256 ? -20.571 9.788 67.551 1.00 79.19 256 VAL A CA 1
ATOM 1993 C C . VAL A 1 256 ? -21.072 11.149 67.072 1.00 79.19 256 VAL A C 1
ATOM 1995 O O . VAL A 1 256 ? -22.270 11.410 67.145 1.00 79.19 256 VAL A O 1
ATOM 1998 N N . ASP A 1 257 ? -20.182 11.958 66.491 1.00 81.06 257 ASP A N 1
ATOM 1999 C CA . ASP A 1 257 ? -20.492 13.294 65.975 1.00 81.06 257 ASP A CA 1
ATOM 2000 C C . ASP A 1 257 ? -21.314 13.249 64.672 1.00 81.06 257 ASP A C 1
ATOM 2002 O O . ASP A 1 257 ? -21.870 14.257 64.238 1.00 81.06 257 ASP A O 1
ATOM 2006 N N . THR A 1 258 ? -21.411 12.073 64.040 1.00 77.94 258 THR A N 1
ATOM 2007 C CA . THR A 1 258 ? -22.152 11.853 62.785 1.00 77.94 258 THR A CA 1
ATOM 2008 C C . THR A 1 258 ? -23.464 11.090 62.980 1.00 77.94 258 THR A C 1
ATOM 2010 O O . THR A 1 258 ? -24.230 10.927 62.026 1.00 77.94 258 THR A O 1
ATOM 2013 N N . ILE A 1 259 ? -23.746 10.624 64.203 1.00 82.00 259 ILE A N 1
ATOM 2014 C CA . ILE A 1 259 ? -24.996 9.937 64.538 1.00 82.00 259 ILE A CA 1
ATOM 2015 C C . ILE A 1 259 ? -26.083 11.002 64.773 1.00 82.00 259 ILE A C 1
ATOM 2017 O O . ILE A 1 259 ? -25.911 11.857 65.640 1.00 82.00 259 ILE A O 1
ATOM 2021 N N . PRO A 1 260 ? -27.208 10.980 64.035 1.00 79.88 260 PRO A N 1
ATOM 2022 C CA . PRO A 1 260 ? -28.312 11.905 64.280 1.00 79.88 260 PRO A CA 1
ATOM 2023 C C . PRO A 1 260 ? -28.976 11.639 65.638 1.00 79.88 260 PRO A C 1
ATOM 2025 O O . PRO A 1 260 ? -28.905 10.528 66.165 1.00 79.88 260 PRO A O 1
ATOM 2028 N N . GLU A 1 261 ? -29.671 12.641 66.183 1.00 81.06 261 GLU A N 1
ATOM 2029 C CA . GLU A 1 261 ? -30.479 12.459 67.392 1.00 81.06 261 GLU A CA 1
ATOM 2030 C C . GLU A 1 261 ? -31.477 11.310 67.202 1.00 81.06 261 GLU A C 1
ATOM 2032 O O . GLU A 1 261 ? -32.258 11.285 66.248 1.00 81.06 261 GLU A O 1
ATOM 2037 N N . LEU A 1 262 ? -31.434 10.349 68.123 1.00 82.38 262 LEU A N 1
ATOM 2038 C CA . LEU A 1 262 ? -32.341 9.212 68.139 1.00 82.38 262 LEU A CA 1
ATOM 2039 C C . LEU A 1 262 ? -33.475 9.495 69.120 1.00 82.38 262 LEU A C 1
ATOM 2041 O O . LEU A 1 262 ? -33.237 9.792 70.293 1.00 82.38 262 LEU A O 1
ATOM 2045 N N . GLY A 1 263 ? -34.713 9.367 68.649 1.00 82.94 263 GLY A N 1
ATOM 2046 C CA . GLY A 1 263 ? -35.882 9.412 69.521 1.00 82.94 263 GLY A CA 1
ATOM 2047 C C . GLY A 1 263 ? -35.882 8.228 70.490 1.00 82.94 263 GLY A C 1
ATOM 2048 O O . GLY A 1 263 ? -35.519 7.109 70.124 1.00 82.94 263 GLY A O 1
ATOM 2049 N N . ALA A 1 264 ? -36.302 8.446 71.739 1.00 77.56 264 ALA A N 1
ATOM 2050 C CA . ALA A 1 264 ? -36.373 7.379 72.745 1.00 77.56 264 ALA A CA 1
ATOM 2051 C C . ALA A 1 264 ? -37.329 6.239 72.338 1.00 77.56 264 ALA A C 1
ATOM 2053 O O . ALA A 1 264 ? -37.128 5.090 72.720 1.00 77.56 264 ALA A O 1
ATOM 2054 N N . ASP A 1 265 ? -38.340 6.544 71.528 1.00 83.62 265 ASP A N 1
ATOM 2055 C CA . ASP A 1 265 ? -39.276 5.599 70.916 1.00 83.62 265 ASP A CA 1
ATOM 2056 C C . ASP A 1 265 ? -38.629 4.695 69.852 1.00 83.62 265 ASP A C 1
ATOM 2058 O O . ASP A 1 265 ? -39.119 3.596 69.591 1.00 83.62 265 ASP A O 1
ATOM 2062 N N . GLN A 1 266 ? -37.503 5.117 69.270 1.00 79.25 266 GLN A N 1
ATOM 2063 C CA . GLN A 1 266 ? -36.742 4.340 68.286 1.00 79.25 266 GLN A CA 1
ATOM 2064 C C . GLN A 1 266 ? -35.802 3.318 68.948 1.00 79.25 266 GLN A C 1
ATOM 2066 O O . GLN A 1 266 ? -35.325 2.385 68.296 1.00 79.25 266 GLN A O 1
ATOM 2071 N N . ILE A 1 267 ? -35.559 3.457 70.253 1.00 82.69 267 ILE A N 1
ATOM 2072 C CA . ILE A 1 267 ? -34.701 2.579 71.047 1.00 82.69 267 ILE A CA 1
ATOM 2073 C C . ILE A 1 267 ? -35.585 1.531 71.729 1.00 82.69 267 ILE A C 1
ATOM 2075 O O . ILE A 1 267 ? -36.106 1.725 72.823 1.00 82.69 267 ILE A O 1
ATOM 2079 N N . THR A 1 268 ? -35.757 0.386 71.074 1.00 78.56 268 THR A N 1
ATOM 2080 C CA . THR A 1 268 ? -36.646 -0.684 71.567 1.00 78.56 268 THR A CA 1
ATOM 2081 C C . THR A 1 268 ? -35.949 -1.688 72.489 1.00 78.56 268 THR A C 1
ATOM 2083 O O . THR A 1 268 ? -36.613 -2.451 73.189 1.00 78.56 268 THR A O 1
ATOM 2086 N N . SER A 1 269 ? -34.612 -1.706 72.503 1.00 79.62 269 SER A N 1
ATOM 2087 C CA . SER A 1 269 ? -33.770 -2.498 73.412 1.00 79.62 269 SER A CA 1
ATOM 2088 C C . SER A 1 269 ? -32.304 -2.037 73.332 1.00 79.62 269 SER A C 1
ATOM 2090 O O . SER A 1 269 ? -31.912 -1.408 72.351 1.00 79.62 269 SER A O 1
ATOM 2092 N N . GLY A 1 270 ? -31.483 -2.340 74.346 1.00 77.44 270 GLY A N 1
ATOM 2093 C CA . GLY A 1 270 ? -30.044 -2.035 74.347 1.00 77.44 270 GLY A CA 1
ATOM 2094 C C . GLY A 1 270 ? -29.457 -1.844 75.749 1.00 77.44 270 GLY A C 1
ATOM 2095 O O . GLY A 1 270 ? -30.193 -1.708 76.724 1.00 77.44 270 GLY A O 1
ATOM 2096 N N . VAL A 1 271 ? -28.124 -1.833 75.853 1.00 77.56 271 VAL A N 1
ATOM 2097 C CA . VAL A 1 271 ? -27.390 -1.484 77.082 1.00 77.56 271 VAL A CA 1
ATOM 2098 C C . VAL A 1 271 ? -26.573 -0.228 76.804 1.00 77.56 271 VAL A C 1
ATOM 2100 O O . VAL A 1 271 ? -25.587 -0.278 76.072 1.00 77.56 271 VAL A O 1
ATOM 2103 N N . PHE A 1 272 ? -26.973 0.894 77.400 1.00 74.56 272 PHE A N 1
ATOM 2104 C CA . PHE A 1 272 ? -26.190 2.125 77.376 1.00 74.56 272 PHE A CA 1
ATOM 2105 C C . PHE A 1 272 ? -25.181 2.082 78.516 1.00 74.56 272 PHE A C 1
ATOM 2107 O O . PHE A 1 272 ? -25.556 1.983 79.685 1.00 74.56 272 PHE A O 1
ATOM 2114 N N . LYS A 1 273 ? -23.892 2.160 78.191 1.00 72.31 273 LYS A N 1
ATOM 2115 C CA . LYS A 1 273 ? -22.901 2.525 79.201 1.00 72.31 273 LYS A CA 1
ATOM 2116 C C . LYS A 1 273 ? -23.014 4.026 79.416 1.00 72.31 273 LYS A C 1
ATOM 2118 O O . LYS A 1 273 ? -22.784 4.788 78.483 1.00 72.31 273 LYS A O 1
ATOM 2123 N N . ALA A 1 274 ? -23.377 4.429 80.629 1.00 65.38 274 ALA A N 1
ATOM 2124 C CA . ALA A 1 274 ? -23.151 5.799 81.060 1.00 65.38 274 ALA A CA 1
ATOM 2125 C C . ALA A 1 274 ? -21.643 6.080 80.957 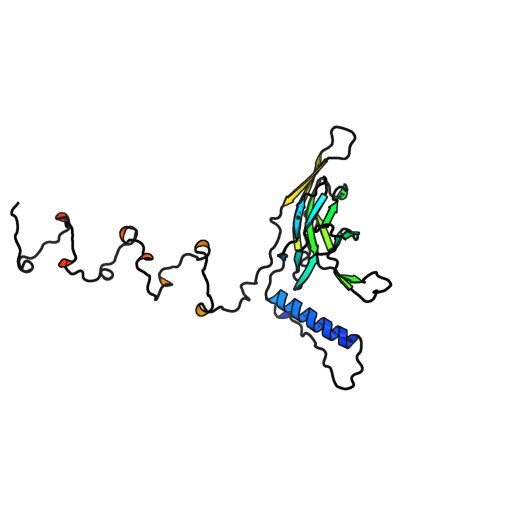1.00 65.38 274 ALA A C 1
ATOM 2127 O O . ALA A 1 274 ? -20.842 5.239 81.380 1.00 65.38 274 ALA A O 1
ATOM 2128 N N . ALA A 1 275 ? -21.289 7.198 80.324 1.00 56.72 275 ALA A N 1
ATOM 2129 C CA . ALA A 1 275 ? -19.929 7.720 80.360 1.00 56.72 275 ALA A CA 1
ATOM 2130 C C . ALA A 1 275 ? -19.572 8.153 81.788 1.00 56.72 275 ALA A C 1
ATOM 2132 O O . ALA A 1 275 ? -20.472 8.696 82.473 1.00 56.72 275 ALA A O 1
#

Radius of gyration: 35.1 Å; Cα contacts (8 Å, |Δi|>4): 397; chains: 1; bounding box: 82×42×116 Å

Sequence (275 aa):
MNTQNLKSIPKQRYYDQQLLKLVDFQREQNFHLAHRKLQNQLLLKPGILTGLTIEKGQTQGQLKIKPGVAMDNSGRLIILVDSAKLDNTVHNVQSGKLILDLSNSQYHNKTWLLTVEYNQEEYKDPDNSSQWNEIPKLALIDTSTSKASNTQISLATLKITTSPTQTHGSPEINIEIDLSVRPDVTLIPERIPNIPGSKVQGSLDVDTIPELNADKITSGVFKAAQIPDLSKLNGQLQVDQIPNIPGAKVQGSLDVDTIPELGADQITSGVFKAA

Foldseek 3Di:
DDPVPDDDQDAQDDDPPDDDDPVSVVSNVSSVVQVQLVVQLLWKDWFFADFQAWDADPDFQKIKTFWGWTAFNSRDIQGGDAWADEPNDIFGADPRITMDGRLDPVNEQAKWFKKKAWDKDQDPDPVRRPDIDTHIYIYTHRPVPDDDDRRIFTAWIWGWYWDDDPDPDRTGIDIDTGRPSGDYMDTPVVNDPDDPPVNPDDDDDPVPDPDDDPVNCPDDDDDPVRDPDPVPPPDDDDPVNDPDDDPVNDDDDDDPVPDDDDDPVNPPDDDDDDD